Protein AF-A0A538FXW4-F1 (afdb_monomer)

Mean predicted aligned error: 10.6 Å

Foldseek 3Di:
DDDDDDDPPDDDPPPLDQFDDVVLLVVVVPAPALAEEEAAFPQLCLVVSVCVSCVPFAEFEAEDDLVCLDVLNVLLRQVVSLDPCVDPLSVVSNVVSVVDPRCLVCLVVSLVSSCVSRVVSQPRGEYEYEACQSNQVHPSNLSNVLSSLVPHSGRYYYYYNHDRPSDDPVCCVVRNYPYDYPLNSAADLVSLQVLLVVLVHDNDRCVSVVVVSRNNSSSVCSVPNDPPPPPPPPDVVSVVSCVVRCLVPDDPVVVVVVVVVVPPD

pLDDT: mean 82.25, std 19.1, range [28.02, 98.5]

Radius of gyration: 21.99 Å; Cα contacts (8 Å, |Δi|>4): 327; chains: 1; bounding box: 57×57×58 Å

Secondary structure (DSSP, 8-state):
------PPPP-------PPP-HHHHHHHHH---SEEEEE--TTS-HHHHHHHHHTTS-EEEEE--GGGGSHHHHHHHHHHHHS-TTSHHHHHHHHHHHH-S-GGG-HHHHHHHHHHHTHHHHHHSEEEEETGGGGTT-HHHHHHHHHHHHHS--EEEEEESS--TT--HHHHHTTSEEEE-HHHHSPPHHHHHHHHHHTT----TTHHHHTTT-HHHHHHHHH-SSSS--TTTS-HHHHHHHHHHHHHHS-HHHHHHHHHHHT--

Nearest PDB structures (foldseek):
  8bob-assembly1_D  TM=7.222E-01  e=3.579E-09  Escherichia coli
  6nyw-assembly1_B  TM=4.485E-01  e=7.339E-05  Drosophila melanogaster
  4lgm-assembly1_A  TM=4.781E-01  e=1.601E-04  Saccharolobus solfataricus P2
  7zbh-assembly1_K  TM=4.766E-01  e=1.686E-04  Borreliella burgdorferi B31
  6pxl-assembly2_J  TM=4.226E-01  e=3.873E-04  Escherichia coli

Structure (mmCIF, N/CA/C/O backbone):
data_AF-A0A538FXW4-F1
#
_entry.id   AF-A0A538FXW4-F1
#
loop_
_atom_site.group_PDB
_atom_site.id
_atom_site.type_symbol
_atom_site.label_atom_id
_atom_site.label_alt_id
_atom_site.label_comp_id
_atom_site.label_asym_id
_atom_site.label_entity_id
_atom_site.label_seq_id
_atom_site.pdbx_PDB_ins_code
_atom_site.Cartn_x
_atom_site.Cartn_y
_atom_site.Cartn_z
_atom_site.occupancy
_atom_site.B_iso_or_equiv
_atom_site.auth_seq_id
_atom_site.auth_comp_id
_atom_site.auth_asym_id
_atom_site.auth_atom_id
_atom_site.pdbx_PDB_model_num
ATOM 1 N N . MET A 1 1 ? -26.243 38.996 -33.088 1.00 37.88 1 MET A N 1
ATOM 2 C CA . MET A 1 1 ? -25.088 38.694 -33.957 1.00 37.88 1 MET A CA 1
ATOM 3 C C . MET A 1 1 ? -23.848 38.781 -33.078 1.00 37.88 1 MET A C 1
ATOM 5 O O . MET A 1 1 ? -23.258 39.842 -32.971 1.00 37.88 1 MET A O 1
ATOM 9 N N . GLU A 1 2 ? -23.644 37.856 -32.142 1.00 35.38 2 GLU A N 1
ATOM 10 C CA . GLU A 1 2 ? -23.065 36.516 -32.362 1.00 35.38 2 GLU A CA 1
ATOM 11 C C . GLU A 1 2 ? -21.763 36.560 -33.171 1.00 35.38 2 GLU A C 1
ATOM 13 O O . GLU A 1 2 ? -21.780 36.565 -34.396 1.00 35.38 2 GLU A O 1
ATOM 18 N N . ALA A 1 3 ? -20.640 36.559 -32.453 1.00 30.73 3 ALA A N 1
ATOM 19 C CA . ALA A 1 3 ? -19.402 35.928 -32.887 1.00 30.73 3 ALA A CA 1
ATOM 20 C C . ALA A 1 3 ? -18.830 35.201 -31.662 1.00 30.73 3 ALA A C 1
ATOM 22 O O . ALA A 1 3 ? -18.583 35.809 -30.619 1.00 30.73 3 ALA A O 1
ATOM 23 N N . GLY A 1 4 ? -18.789 33.876 -31.777 1.00 29.17 4 GLY A N 1
ATOM 24 C CA . GLY A 1 4 ? -18.614 32.926 -30.691 1.00 29.17 4 GLY A CA 1
ATOM 25 C C . GLY A 1 4 ? -17.212 32.864 -30.098 1.00 29.17 4 GLY A C 1
ATOM 26 O O . GLY A 1 4 ? -16.204 33.180 -30.726 1.00 29.17 4 GLY A O 1
ATOM 27 N N . GLN A 1 5 ? -17.212 32.393 -28.856 1.00 35.34 5 GLN A N 1
ATOM 28 C CA . GLN A 1 5 ? -16.076 31.916 -28.085 1.00 35.34 5 GLN A CA 1
ATOM 29 C C . GLN A 1 5 ? -15.313 30.826 -28.849 1.00 35.34 5 GLN A C 1
ATOM 31 O O . GLN A 1 5 ? -15.900 29.823 -29.245 1.00 35.34 5 GLN A O 1
ATOM 36 N N . ALA A 1 6 ? -13.994 30.973 -28.955 1.00 29.94 6 ALA A N 1
ATOM 37 C CA . ALA A 1 6 ? -13.088 29.837 -29.064 1.00 29.94 6 ALA A CA 1
ATOM 38 C C . ALA A 1 6 ? -12.320 29.760 -27.741 1.00 29.94 6 ALA A C 1
ATOM 40 O O . ALA A 1 6 ? -11.371 30.503 -27.498 1.00 29.94 6 ALA A O 1
ATOM 41 N N . ASN A 1 7 ? -12.824 28.915 -26.848 1.00 31.31 7 ASN A N 1
ATOM 42 C CA . ASN A 1 7 ? -12.163 28.539 -25.607 1.00 31.31 7 ASN A CA 1
ATOM 43 C C . ASN A 1 7 ? -10.909 27.720 -25.983 1.00 31.31 7 ASN A C 1
ATOM 45 O O . ASN A 1 7 ? -11.057 26.776 -26.762 1.00 31.31 7 ASN A O 1
ATOM 49 N N . PRO A 1 8 ? -9.692 28.037 -25.505 1.00 30.19 8 PRO A N 1
ATOM 50 C CA . PRO A 1 8 ? -8.554 27.152 -25.719 1.00 30.19 8 PRO A CA 1
ATOM 51 C C . PRO A 1 8 ? -8.818 25.838 -24.977 1.00 30.19 8 PRO A C 1
ATOM 53 O O . PRO 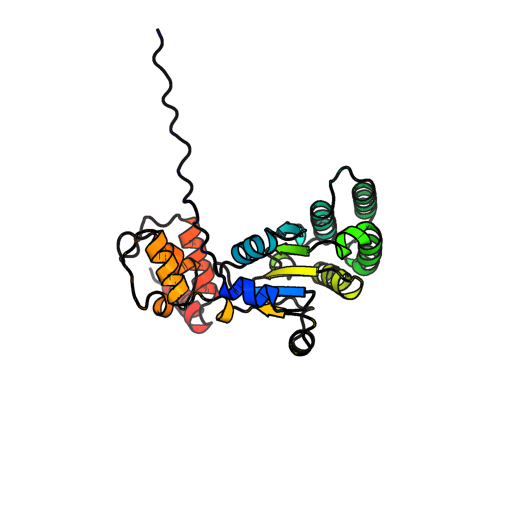A 1 8 ? -9.112 25.841 -23.780 1.00 30.19 8 PRO A O 1
ATOM 56 N N . GLU A 1 9 ? -8.773 24.720 -25.703 1.00 28.02 9 GLU A N 1
ATOM 57 C CA . GLU A 1 9 ? -8.976 23.397 -25.120 1.00 28.02 9 GLU A CA 1
ATOM 58 C C . GLU A 1 9 ? -7.976 23.146 -23.977 1.00 28.02 9 GLU A C 1
ATOM 60 O O . GLU A 1 9 ? -6.788 23.461 -24.112 1.00 28.02 9 GLU A O 1
ATOM 65 N N . PRO A 1 10 ? -8.426 22.585 -22.839 1.00 32.31 10 PRO A N 1
ATOM 66 C CA . PRO A 1 10 ? -7.531 22.219 -21.756 1.00 32.31 10 PRO A CA 1
ATOM 67 C C . PRO A 1 10 ? -6.557 21.151 -22.255 1.00 32.31 10 PRO A C 1
ATOM 69 O O . PRO A 1 10 ? -6.957 20.127 -22.807 1.00 32.31 10 PRO A O 1
ATOM 72 N N . GLY A 1 11 ? -5.269 21.447 -22.073 1.00 28.53 11 GLY A N 1
ATOM 73 C CA . GLY A 1 11 ? -4.146 20.737 -22.662 1.00 28.53 11 GLY A CA 1
ATOM 74 C C . GLY A 1 11 ? -4.238 19.219 -22.573 1.00 28.53 11 GLY A C 1
ATOM 75 O O . GLY A 1 11 ? -4.646 18.646 -21.561 1.00 28.53 11 GLY A O 1
ATOM 76 N N . ALA A 1 12 ? -3.783 18.582 -23.650 1.00 30.38 12 ALA A N 1
ATOM 77 C CA . ALA A 1 12 ? -3.453 17.173 -23.703 1.00 30.38 12 ALA A CA 1
ATOM 78 C C . ALA A 1 12 ? -2.445 16.845 -22.592 1.00 30.38 12 ALA A C 1
ATOM 80 O O . ALA A 1 12 ? -1.230 16.896 -22.778 1.00 30.38 12 ALA A O 1
ATOM 81 N N . ALA A 1 13 ? -2.956 16.519 -21.406 1.00 33.47 13 ALA A N 1
ATOM 82 C CA . ALA A 1 13 ? -2.208 15.803 -20.400 1.00 33.47 13 ALA A CA 1
ATOM 83 C C . ALA A 1 13 ? -1.732 14.521 -21.081 1.00 33.47 13 ALA A C 1
ATOM 85 O O . ALA A 1 13 ? -2.545 13.675 -21.458 1.00 33.47 13 ALA A O 1
ATOM 86 N N . THR A 1 14 ? -0.422 14.443 -21.312 1.00 33.75 14 THR A N 1
ATOM 87 C CA . THR A 1 14 ? 0.307 13.270 -21.788 1.00 33.75 14 THR A CA 1
ATOM 88 C C . THR A 1 14 ? -0.340 12.023 -21.204 1.00 33.75 14 THR A C 1
ATOM 90 O O . THR A 1 14 ? -0.234 11.768 -20.002 1.00 33.75 14 THR A O 1
ATOM 93 N N . ARG A 1 15 ? -1.080 11.272 -22.033 1.00 38.75 15 ARG A N 1
ATOM 94 C CA . ARG A 1 15 ? -1.615 9.971 -21.636 1.00 38.75 15 ARG A CA 1
ATOM 95 C C . ARG A 1 15 ? -0.396 9.146 -21.260 1.00 38.75 15 ARG A C 1
ATOM 97 O O . ARG A 1 15 ? 0.359 8.717 -22.121 1.00 38.75 15 ARG A O 1
ATOM 104 N N . ARG A 1 16 ? -0.133 9.006 -19.961 1.00 52.44 16 ARG A N 1
ATOM 105 C CA . ARG A 1 16 ? 0.919 8.130 -19.452 1.00 52.44 16 ARG A CA 1
ATOM 106 C C . ARG A 1 16 ? 0.471 6.719 -19.803 1.00 52.44 16 ARG A C 1
ATOM 108 O O . ARG A 1 16 ? -0.339 6.139 -19.087 1.00 52.44 16 ARG A O 1
ATOM 115 N N . HIS A 1 17 ? 0.907 6.233 -20.959 1.00 61.81 17 HIS A N 1
ATOM 116 C CA . HIS A 1 17 ? 0.512 4.931 -21.469 1.00 61.81 17 HIS A CA 1
ATOM 117 C C . HIS A 1 17 ? 1.045 3.856 -20.519 1.00 61.81 17 HIS A C 1
ATOM 119 O O . HIS A 1 17 ? 2.254 3.713 -20.327 1.00 61.81 17 HIS A O 1
ATOM 125 N N . ILE A 1 18 ? 0.120 3.156 -19.860 1.00 69.50 18 ILE A N 1
ATOM 126 C CA . ILE A 1 18 ? 0.427 2.059 -18.947 1.00 69.50 18 ILE A CA 1
ATOM 127 C C . ILE A 1 18 ? 0.770 0.847 -19.804 1.00 69.50 18 ILE A C 1
ATOM 129 O O . ILE A 1 18 ? -0.055 0.379 -20.583 1.00 69.50 18 ILE A O 1
ATOM 133 N N . ILE A 1 19 ? 1.994 0.349 -19.666 1.00 77.06 19 ILE A N 1
ATOM 134 C CA . ILE A 1 19 ? 2.398 -0.907 -20.290 1.00 77.06 19 ILE A CA 1
ATOM 135 C C . ILE A 1 19 ? 2.076 -2.022 -19.333 1.00 77.06 19 ILE A C 1
ATOM 137 O O . ILE A 1 19 ? 2.542 -2.020 -18.191 1.00 77.06 19 ILE A O 1
ATOM 141 N N . GLU A 1 20 ? 1.317 -2.986 -19.824 1.00 81.12 20 GLU A N 1
ATOM 142 C CA . GLU A 1 20 ? 1.072 -4.199 -19.078 1.00 81.12 20 GLU A CA 1
ATOM 143 C C . GLU A 1 20 ? 2.366 -4.985 -18.904 1.00 81.12 20 GLU A C 1
ATOM 145 O O . GLU A 1 20 ? 3.146 -5.171 -19.842 1.00 81.12 20 GLU A O 1
ATOM 150 N N . ARG A 1 21 ? 2.574 -5.497 -17.691 1.00 87.81 21 ARG A N 1
ATOM 151 C CA . ARG A 1 21 ? 3.751 -6.303 -17.353 1.00 87.81 21 ARG A CA 1
ATOM 152 C C . ARG A 1 21 ? 3.321 -7.678 -16.848 1.00 87.81 21 ARG A C 1
ATOM 154 O O . ARG A 1 21 ? 3.432 -7.939 -15.647 1.00 87.81 21 ARG A O 1
ATOM 161 N N . PRO A 1 22 ? 2.851 -8.585 -17.736 1.00 87.75 22 PRO A N 1
ATOM 162 C CA . PRO A 1 22 ? 2.289 -9.878 -17.338 1.00 87.75 22 PRO A CA 1
ATOM 163 C C . PRO A 1 22 ? 3.238 -10.737 -16.501 1.00 87.75 22 PRO A C 1
ATOM 165 O O . PRO A 1 22 ? 2.804 -11.538 -15.683 1.00 87.75 22 PRO A O 1
ATOM 168 N N . ARG A 1 23 ? 4.556 -10.581 -16.682 1.00 93.12 23 ARG A N 1
ATOM 169 C CA . ARG A 1 23 ? 5.558 -11.261 -15.853 1.00 93.12 23 ARG A CA 1
ATOM 170 C C . ARG A 1 23 ? 5.412 -10.888 -14.377 1.00 93.12 23 ARG A C 1
ATOM 172 O O . ARG A 1 23 ? 5.512 -11.762 -13.525 1.00 93.12 23 ARG A O 1
ATOM 179 N N . LEU A 1 24 ? 5.192 -9.610 -14.077 1.00 93.19 24 LEU A N 1
ATOM 180 C CA . LEU A 1 24 ? 5.091 -9.116 -12.708 1.00 93.19 24 LEU A CA 1
ATOM 181 C C . LEU A 1 24 ? 3.754 -9.466 -12.069 1.00 93.19 24 LEU A C 1
ATOM 183 O O . LEU A 1 24 ? 3.743 -9.909 -10.927 1.00 93.19 24 LEU A O 1
ATOM 187 N N . THR A 1 25 ? 2.648 -9.333 -12.802 1.00 92.50 25 THR A N 1
ATOM 188 C CA . THR A 1 25 ? 1.336 -9.753 -12.290 1.00 92.50 25 THR A CA 1
ATOM 189 C C . THR A 1 25 ? 1.307 -11.255 -12.011 1.00 92.50 25 THR A C 1
ATOM 191 O O . THR A 1 25 ? 0.854 -11.653 -10.946 1.00 92.50 25 THR A O 1
ATOM 194 N N . ARG A 1 26 ? 1.932 -12.086 -12.860 1.00 92.88 26 ARG A N 1
ATOM 195 C CA . ARG A 1 26 ? 2.105 -13.525 -12.581 1.00 92.88 26 ARG A CA 1
ATOM 196 C C . ARG A 1 26 ? 2.898 -13.807 -11.305 1.00 92.88 26 ARG A C 1
ATOM 198 O O . ARG A 1 26 ? 2.516 -14.708 -10.570 1.00 92.88 26 ARG A O 1
ATOM 205 N N . LEU A 1 27 ? 3.977 -13.068 -11.024 1.00 93.00 27 LEU A N 1
ATOM 206 C CA . LEU A 1 27 ? 4.721 -13.227 -9.760 1.00 93.00 27 LEU A CA 1
ATOM 207 C C . LEU A 1 27 ? 3.831 -12.917 -8.548 1.00 93.00 27 LEU A C 1
ATOM 209 O O . LEU A 1 27 ? 3.894 -13.616 -7.539 1.00 93.00 27 LEU A O 1
ATOM 213 N N . LEU A 1 28 ? 2.988 -11.890 -8.668 1.00 94.62 28 LEU A N 1
ATOM 214 C CA . LEU A 1 28 ? 2.032 -11.502 -7.634 1.00 94.62 28 LEU A CA 1
ATOM 215 C C . LEU A 1 28 ? 0.888 -12.516 -7.470 1.00 94.62 28 LEU A C 1
ATOM 217 O O . LEU A 1 28 ? 0.424 -12.716 -6.356 1.00 94.62 28 LEU A O 1
ATOM 221 N N . ASP A 1 29 ? 0.446 -13.177 -8.539 1.00 93.38 29 ASP A N 1
ATOM 222 C CA . ASP A 1 29 ? -0.599 -14.209 -8.461 1.00 93.38 29 ASP A CA 1
ATOM 223 C C . ASP A 1 29 ? -0.071 -15.560 -7.942 1.00 93.38 29 ASP A C 1
ATOM 225 O O . ASP A 1 29 ? -0.833 -16.370 -7.419 1.00 93.38 29 ASP A O 1
ATOM 229 N N . GLN A 1 30 ? 1.232 -15.826 -8.085 1.00 92.75 30 GLN A N 1
ATOM 230 C CA . GLN A 1 30 ? 1.858 -17.082 -7.652 1.00 92.75 30 GLN A CA 1
ATOM 231 C C . GLN A 1 30 ? 2.186 -17.120 -6.155 1.00 92.75 30 GLN A C 1
ATOM 233 O O . GLN A 1 30 ? 2.329 -18.206 -5.589 1.00 92.75 30 GLN A O 1
ATOM 238 N N . THR A 1 31 ? 2.331 -15.963 -5.508 1.00 91.75 31 THR A N 1
ATOM 239 C CA . THR A 1 31 ? 2.648 -15.909 -4.078 1.00 91.75 31 THR A CA 1
ATOM 240 C C . THR A 1 31 ? 1.421 -16.195 -3.214 1.00 91.75 31 THR A C 1
ATOM 242 O O . THR A 1 31 ? 0.309 -15.777 -3.520 1.00 91.75 31 THR A O 1
ATOM 245 N N . GLN A 1 32 ? 1.636 -16.895 -2.101 1.00 90.94 32 GLN A N 1
ATOM 246 C CA . GLN A 1 32 ? 0.627 -17.102 -1.054 1.00 90.94 32 GLN A CA 1
ATOM 247 C C . GLN A 1 32 ? 0.808 -16.123 0.117 1.00 90.94 32 GLN A C 1
ATOM 249 O O . GLN A 1 32 ? 0.054 -16.167 1.090 1.00 90.94 32 GLN A O 1
ATOM 254 N N . ALA A 1 33 ? 1.815 -15.245 0.049 1.00 94.25 33 ALA A N 1
ATOM 255 C CA . ALA A 1 33 ? 2.065 -14.265 1.093 1.00 94.25 33 ALA A CA 1
ATOM 256 C C . ALA A 1 33 ? 0.896 -13.280 1.192 1.00 94.25 33 ALA A C 1
ATOM 258 O O . ALA A 1 33 ? 0.470 -12.676 0.206 1.00 94.25 33 ALA A O 1
ATOM 259 N N . ARG A 1 34 ? 0.409 -13.072 2.415 1.00 94.25 34 ARG A N 1
ATOM 260 C CA . ARG A 1 34 ? -0.656 -12.099 2.696 1.00 94.25 34 ARG A CA 1
ATOM 261 C C . ARG A 1 34 ? -0.163 -10.657 2.637 1.00 94.25 34 ARG A C 1
ATOM 263 O O . ARG A 1 34 ? -0.962 -9.754 2.432 1.00 94.25 34 ARG A O 1
ATOM 270 N N . VAL A 1 35 ? 1.138 -10.430 2.802 1.00 97.56 35 VAL A N 1
ATOM 271 C CA . VAL A 1 35 ? 1.742 -9.106 2.651 1.00 97.56 35 VAL A CA 1
ATOM 272 C C . VAL A 1 35 ? 2.710 -9.135 1.484 1.00 97.56 35 VAL A C 1
ATOM 274 O O . VAL A 1 35 ? 3.685 -9.889 1.482 1.00 97.56 35 VAL A O 1
ATOM 277 N N . ILE A 1 36 ? 2.449 -8.282 0.505 1.00 98.12 36 ILE A N 1
ATOM 278 C CA . ILE A 1 36 ? 3.284 -8.104 -0.670 1.00 98.12 36 ILE A CA 1
ATOM 279 C C . ILE A 1 36 ? 3.843 -6.686 -0.664 1.00 98.12 36 ILE A C 1
ATOM 281 O O . ILE A 1 36 ? 3.118 -5.711 -0.472 1.00 98.12 36 ILE A O 1
ATOM 285 N N . MET A 1 37 ? 5.143 -6.567 -0.899 1.00 97.94 37 MET A N 1
ATOM 286 C CA . MET A 1 37 ? 5.863 -5.304 -0.884 1.00 97.94 37 MET A CA 1
ATOM 287 C C . MET A 1 37 ? 6.530 -5.066 -2.231 1.00 97.94 37 MET A C 1
ATOM 289 O O . MET A 1 37 ? 7.385 -5.837 -2.662 1.00 97.94 37 MET A O 1
ATOM 293 N N . LEU A 1 38 ? 6.175 -3.964 -2.881 1.00 97.69 38 LEU A N 1
ATOM 294 C CA . LEU A 1 38 ? 6.878 -3.450 -4.050 1.00 97.69 38 LEU A CA 1
ATOM 295 C C . LEU A 1 38 ? 7.894 -2.418 -3.560 1.00 97.69 38 LEU A C 1
ATOM 297 O O . LEU A 1 38 ? 7.509 -1.315 -3.167 1.00 97.69 38 LEU A O 1
ATOM 301 N N . VAL A 1 39 ? 9.183 -2.766 -3.561 1.00 95.81 39 VAL A N 1
ATOM 302 C CA . VAL A 1 39 ? 10.245 -1.935 -2.971 1.00 95.81 39 VAL A CA 1
ATOM 303 C C . VAL A 1 39 ? 11.273 -1.552 -4.029 1.00 95.81 39 VAL A C 1
ATOM 305 O O . VAL A 1 39 ? 12.098 -2.356 -4.456 1.00 95.81 39 VAL A O 1
ATOM 308 N N . ALA A 1 40 ? 11.229 -0.297 -4.467 1.00 91.56 40 ALA A N 1
ATOM 309 C CA . ALA A 1 40 ? 12.168 0.257 -5.443 1.00 91.56 40 ALA A CA 1
ATOM 310 C C . ALA A 1 40 ? 12.136 1.785 -5.426 1.00 91.56 40 ALA A C 1
ATOM 312 O O . ALA A 1 40 ? 11.145 2.385 -5.002 1.00 91.56 40 ALA A O 1
ATOM 313 N N . ALA A 1 41 ? 13.169 2.422 -5.980 1.00 87.12 41 ALA A N 1
ATOM 314 C CA . ALA A 1 41 ? 13.204 3.866 -6.209 1.00 87.12 41 ALA A CA 1
ATOM 315 C C . ALA A 1 41 ? 11.987 4.370 -7.015 1.00 87.12 41 ALA A C 1
ATOM 317 O O . ALA A 1 41 ? 11.162 3.594 -7.530 1.00 87.12 41 ALA A O 1
ATOM 318 N N . ALA A 1 42 ? 11.808 5.687 -7.096 1.00 84.12 42 ALA A N 1
ATOM 319 C CA . ALA A 1 42 ? 10.687 6.225 -7.852 1.00 84.12 42 ALA A CA 1
ATOM 320 C C . ALA A 1 42 ? 10.827 5.905 -9.357 1.00 84.12 42 ALA A C 1
ATOM 322 O O . ALA A 1 42 ? 11.893 5.552 -9.856 1.00 84.12 42 ALA A O 1
ATOM 323 N N . GLY A 1 43 ? 9.714 5.924 -10.094 1.00 81.69 43 GLY A N 1
ATOM 324 C CA . GLY A 1 43 ? 9.738 5.648 -11.538 1.00 81.69 43 GLY A CA 1
ATOM 325 C C . GLY A 1 43 ? 9.856 4.169 -11.944 1.00 81.69 43 GLY A C 1
ATOM 326 O O . GLY A 1 43 ? 9.803 3.868 -13.129 1.00 81.69 43 GLY A O 1
ATOM 327 N N . TYR A 1 44 ? 9.936 3.227 -10.995 1.00 87.94 44 TYR A N 1
ATOM 328 C CA . TYR A 1 44 ? 9.871 1.777 -11.271 1.00 87.94 44 TYR A CA 1
ATOM 329 C C . TYR A 1 44 ? 8.454 1.235 -11.541 1.00 87.94 44 TYR A C 1
ATOM 331 O O . TYR A 1 44 ? 8.258 0.030 -11.665 1.00 87.94 44 TYR A O 1
ATOM 339 N N . GLY A 1 45 ? 7.448 2.112 -11.612 1.00 89.31 45 GLY A N 1
ATOM 340 C CA . GLY A 1 45 ? 6.070 1.718 -11.914 1.00 89.31 45 GLY A CA 1
ATOM 341 C C . GLY A 1 45 ? 5.364 0.944 -10.795 1.00 89.31 45 GLY A C 1
ATOM 342 O O . GLY A 1 45 ? 4.388 0.263 -11.075 1.00 89.31 45 GLY A O 1
ATOM 343 N N . LYS A 1 46 ? 5.822 1.043 -9.536 1.00 94.69 46 LYS A N 1
ATOM 344 C CA . LYS A 1 46 ? 5.236 0.329 -8.381 1.00 94.69 46 LYS A CA 1
ATOM 345 C C . LYS A 1 46 ? 3.731 0.572 -8.235 1.00 94.69 46 LYS A C 1
ATOM 347 O O . LYS A 1 46 ? 2.957 -0.373 -8.219 1.00 94.69 46 LYS A O 1
ATOM 352 N N . THR A 1 47 ? 3.325 1.840 -8.184 1.00 93.56 47 THR A N 1
ATOM 353 C CA . THR A 1 47 ? 1.919 2.257 -8.091 1.00 93.56 47 THR A CA 1
ATOM 354 C C . THR A 1 47 ? 1.105 1.770 -9.288 1.00 93.56 47 THR A C 1
ATOM 356 O O . THR A 1 47 ? -0.029 1.330 -9.135 1.00 93.56 47 THR A O 1
ATOM 359 N N . THR A 1 48 ? 1.693 1.810 -10.485 1.00 92.19 48 THR A N 1
ATOM 360 C CA . THR A 1 48 ? 1.052 1.347 -11.721 1.00 92.19 48 THR A CA 1
ATOM 361 C C . THR A 1 48 ? 0.827 -0.163 -11.699 1.00 92.19 48 THR A C 1
ATOM 363 O O . THR A 1 48 ? -0.289 -0.603 -11.948 1.00 92.19 48 THR A O 1
ATOM 366 N N . LEU A 1 49 ? 1.843 -0.943 -11.317 1.00 94.75 49 LEU A N 1
ATOM 367 C CA . LEU A 1 49 ? 1.738 -2.389 -11.135 1.00 94.75 49 LEU A CA 1
ATOM 368 C C . LEU A 1 49 ? 0.707 -2.749 -10.062 1.00 94.75 49 LEU A C 1
ATOM 370 O O . LEU A 1 49 ? -0.096 -3.651 -10.269 1.00 94.75 49 LEU A O 1
ATOM 374 N N . ALA A 1 50 ? 0.718 -2.042 -8.930 1.00 96.69 50 ALA A N 1
ATOM 375 C CA . ALA A 1 50 ? -0.226 -2.272 -7.844 1.00 96.69 50 ALA A CA 1
ATOM 376 C C . ALA A 1 50 ? -1.676 -2.036 -8.284 1.00 96.69 50 ALA A C 1
ATOM 378 O O . ALA A 1 50 ? -2.532 -2.870 -8.004 1.00 96.69 50 ALA A O 1
ATOM 379 N N . ARG A 1 51 ? -1.950 -0.945 -9.014 1.00 95.25 51 ARG A N 1
ATOM 380 C CA . ARG A 1 51 ? -3.286 -0.679 -9.573 1.00 95.25 51 ARG A CA 1
ATOM 381 C C . ARG A 1 51 ? -3.706 -1.743 -10.574 1.00 95.25 51 ARG A C 1
ATOM 383 O O . ARG A 1 51 ? -4.793 -2.281 -10.435 1.00 95.25 51 ARG A O 1
ATOM 390 N N . GLN A 1 52 ? -2.827 -2.073 -11.519 1.00 93.06 52 GLN A N 1
ATOM 391 C CA . GLN A 1 52 ? -3.107 -3.089 -12.531 1.00 93.06 52 GLN A CA 1
ATOM 392 C C . GLN A 1 52 ? -3.424 -4.444 -11.886 1.00 93.06 52 GLN A C 1
ATOM 394 O O . GLN A 1 52 ? -4.370 -5.120 -12.264 1.00 93.06 52 GLN A O 1
ATOM 399 N N . TRP A 1 53 ? -2.645 -4.856 -10.887 1.00 95.69 53 TRP A N 1
ATOM 400 C CA . TRP A 1 53 ? -2.846 -6.155 -10.255 1.00 95.69 53 TRP A CA 1
ATOM 401 C C . TRP A 1 53 ? -4.094 -6.215 -9.362 1.00 95.69 53 TRP A C 1
ATOM 403 O O . TRP A 1 53 ? -4.667 -7.294 -9.189 1.00 95.69 53 TRP A O 1
ATOM 413 N N . LEU A 1 54 ? -4.511 -5.086 -8.782 1.00 96.44 54 LEU A N 1
ATOM 414 C CA . LEU A 1 54 ? -5.697 -4.997 -7.929 1.00 96.44 54 LEU A CA 1
ATOM 415 C C . LEU A 1 54 ? -6.996 -4.709 -8.691 1.00 96.44 54 LEU A C 1
ATOM 417 O O . LEU A 1 54 ? -8.054 -4.806 -8.078 1.00 96.44 54 LEU A O 1
ATOM 421 N N . GLU A 1 55 ? -6.937 -4.382 -9.984 1.00 93.88 55 GLU A N 1
ATOM 422 C CA . GLU A 1 55 ? -8.094 -3.989 -10.803 1.00 93.88 55 GLU A CA 1
ATOM 423 C C . GLU A 1 55 ? -9.259 -4.988 -10.704 1.00 93.88 55 GLU A C 1
ATOM 425 O O . GLU A 1 55 ? -10.383 -4.595 -10.397 1.00 93.88 55 GLU A O 1
ATOM 430 N N . ASP A 1 56 ? -8.963 -6.285 -10.815 1.00 92.56 56 ASP A N 1
ATOM 431 C CA . ASP A 1 56 ? -9.955 -7.368 -10.741 1.00 92.56 56 ASP A CA 1
ATOM 432 C C . ASP A 1 56 ? -10.157 -7.934 -9.320 1.00 92.56 56 ASP A C 1
ATOM 434 O O . ASP A 1 56 ? -10.734 -9.009 -9.132 1.00 92.56 56 ASP A O 1
ATOM 438 N N . LYS A 1 57 ? -9.641 -7.260 -8.286 1.00 95.12 57 LYS A N 1
ATOM 439 C CA . LYS A 1 57 ? -9.676 -7.724 -6.892 1.00 95.12 57 LYS A CA 1
ATOM 440 C C . LYS A 1 57 ? -10.471 -6.743 -6.036 1.00 95.12 57 LYS A C 1
ATOM 442 O O . LYS A 1 57 ? -10.338 -5.532 -6.173 1.00 95.12 57 LYS A O 1
ATOM 447 N N . SER A 1 58 ? -11.252 -7.249 -5.078 1.00 96.12 58 SER A N 1
ATOM 448 C CA . SER A 1 58 ? -11.836 -6.379 -4.047 1.00 96.12 58 SER A CA 1
ATOM 449 C C . SER A 1 58 ? -10.702 -5.752 -3.239 1.00 96.12 58 SER A C 1
ATOM 451 O O . SER A 1 58 ? -9.887 -6.476 -2.654 1.00 96.12 58 SER A O 1
ATOM 453 N N . HIS A 1 59 ? -10.620 -4.422 -3.239 1.00 97.62 59 HIS A N 1
ATOM 454 C CA . HIS A 1 59 ? -9.541 -3.702 -2.579 1.00 97.62 59 HIS A CA 1
ATOM 455 C C . HIS A 1 59 ? -9.983 -2.349 -2.016 1.00 97.62 59 HIS A C 1
ATOM 457 O O . HIS A 1 59 ? -10.926 -1.720 -2.491 1.00 97.62 59 HIS A O 1
ATOM 463 N N . ALA A 1 60 ? -9.267 -1.902 -0.990 1.00 97.38 60 ALA A N 1
ATOM 464 C CA . ALA A 1 60 ? -9.273 -0.539 -0.486 1.00 97.38 60 ALA A CA 1
ATOM 465 C C . ALA A 1 60 ? -7.920 0.102 -0.803 1.00 97.38 60 ALA A C 1
ATOM 467 O O . ALA A 1 60 ? -6.879 -0.516 -0.583 1.00 97.38 60 ALA A O 1
ATOM 468 N N . TRP A 1 61 ? -7.926 1.334 -1.310 1.00 98.06 61 TRP A N 1
ATOM 469 C CA . TRP A 1 61 ? -6.704 2.044 -1.681 1.00 98.06 61 TRP A CA 1
ATOM 470 C C . TRP A 1 61 ? -6.466 3.242 -0.772 1.00 98.06 61 TRP A C 1
ATOM 472 O O . TRP A 1 61 ? -7.294 4.151 -0.709 1.00 98.06 61 TRP A O 1
ATOM 482 N N . TYR A 1 62 ? -5.307 3.277 -0.119 1.00 98.12 62 TYR A N 1
ATOM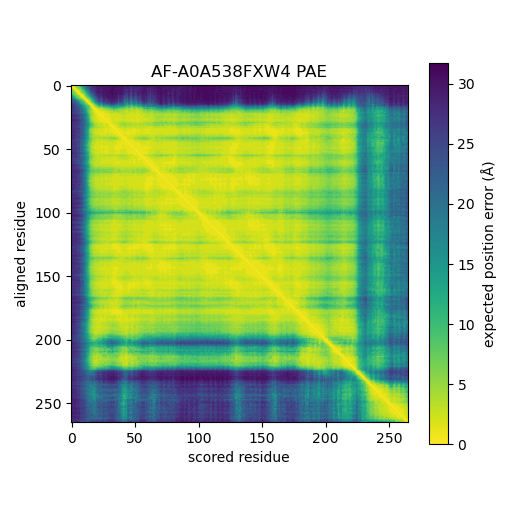 483 C CA . TYR A 1 62 ? -4.863 4.415 0.670 1.00 98.12 62 TYR A CA 1
ATOM 484 C C . TYR A 1 62 ? -3.515 4.934 0.165 1.00 98.12 62 TYR A C 1
ATOM 486 O O . TYR A 1 62 ? -2.481 4.281 0.307 1.00 98.12 62 TYR A O 1
ATOM 494 N N . SER A 1 63 ? -3.541 6.133 -0.421 1.00 97.00 63 SER A N 1
ATOM 495 C CA . SER A 1 63 ? -2.333 6.872 -0.793 1.00 97.00 63 SER A CA 1
ATOM 496 C C . SER A 1 63 ? -1.813 7.640 0.415 1.00 97.00 63 SER A C 1
ATOM 498 O O . SER A 1 63 ? -2.445 8.595 0.873 1.00 97.00 63 SER A O 1
ATOM 500 N N . ILE A 1 64 ? -0.667 7.215 0.931 1.00 96.38 64 ILE A N 1
ATOM 501 C CA . ILE A 1 64 ? -0.040 7.801 2.108 1.00 96.38 64 ILE A CA 1
ATOM 502 C C . ILE A 1 64 ? 0.641 9.109 1.702 1.00 96.38 64 ILE A C 1
ATOM 504 O O . ILE A 1 64 ? 1.296 9.209 0.666 1.00 96.38 64 ILE A O 1
ATOM 508 N N . THR A 1 65 ? 0.486 10.133 2.534 1.00 93.75 65 THR A N 1
ATOM 509 C CA . THR A 1 65 ? 1.096 11.451 2.321 1.00 93.75 65 THR A CA 1
ATOM 510 C C . THR A 1 65 ? 2.016 11.797 3.484 1.00 93.75 65 THR A C 1
ATOM 512 O O . THR A 1 65 ? 2.026 11.109 4.501 1.00 93.75 65 THR A O 1
ATOM 515 N N . SER A 1 66 ? 2.767 12.894 3.381 1.00 89.62 66 SER A N 1
ATOM 516 C CA . SER A 1 66 ? 3.554 13.401 4.512 1.00 89.62 66 SER A CA 1
ATOM 517 C C . SER A 1 66 ? 2.691 13.716 5.738 1.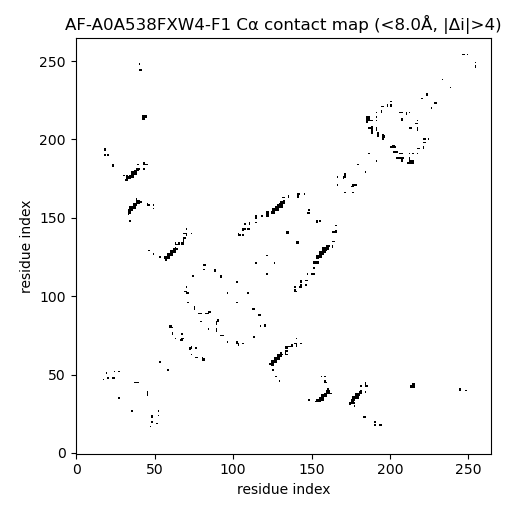00 89.62 66 SER A C 1
ATOM 519 O O . SER A 1 66 ? 3.138 13.502 6.854 1.00 89.62 66 SER A O 1
ATOM 521 N N . ALA A 1 67 ? 1.438 14.149 5.556 1.00 87.38 67 ALA A N 1
ATOM 522 C CA . ALA A 1 67 ? 0.508 14.380 6.665 1.00 87.38 67 ALA A CA 1
ATOM 523 C C . ALA A 1 67 ? 0.141 13.089 7.418 1.00 87.38 67 ALA A C 1
ATOM 525 O O . ALA A 1 67 ? -0.279 13.142 8.569 1.00 87.38 67 ALA A O 1
ATOM 526 N N . SER A 1 68 ? 0.313 11.928 6.784 1.00 93.25 68 SER A N 1
ATOM 527 C CA . SER A 1 68 ? 0.066 10.619 7.386 1.00 93.25 68 SER A CA 1
ATOM 528 C C . SER A 1 68 ? 1.173 10.187 8.357 1.00 93.25 68 SER A C 1
ATOM 530 O O . SER A 1 68 ? 1.059 9.106 8.919 1.00 93.25 68 SER A O 1
ATOM 532 N N . SER A 1 69 ? 2.236 10.980 8.557 1.00 90.38 69 SER A N 1
ATOM 533 C CA . SER A 1 69 ? 3.259 10.696 9.577 1.00 90.38 69 SER A CA 1
ATOM 534 C C . SER A 1 69 ? 2.767 10.922 11.013 1.00 90.38 69 SER A C 1
ATOM 536 O O . SER A 1 69 ? 3.462 10.544 11.953 1.00 90.38 69 SER A O 1
ATOM 538 N N . ASP A 1 70 ? 1.598 11.546 11.178 1.00 94.38 70 ASP A N 1
ATOM 539 C CA . ASP A 1 70 ? 0.831 11.578 12.423 1.00 94.38 70 ASP A CA 1
ATOM 540 C C . ASP A 1 70 ? -0.061 10.329 12.523 1.00 94.38 70 ASP A C 1
ATOM 542 O O . ASP A 1 70 ? -0.795 9.993 11.586 1.00 94.38 70 ASP A O 1
ATOM 546 N N . VAL A 1 71 ? -0.027 9.642 13.669 1.00 96.12 71 VAL A N 1
ATOM 547 C CA . VAL A 1 71 ? -0.744 8.367 13.855 1.00 96.12 71 VAL A CA 1
ATOM 548 C C . VAL A 1 71 ? -2.253 8.546 13.720 1.00 96.12 71 VAL A C 1
ATOM 550 O O . VAL A 1 71 ? -2.911 7.714 13.095 1.00 96.12 71 VAL A O 1
ATOM 553 N N . ALA A 1 72 ? -2.832 9.628 14.245 1.00 95.88 72 ALA A N 1
ATOM 554 C CA . ALA A 1 72 ? -4.272 9.849 14.126 1.00 95.88 72 ALA A CA 1
ATOM 555 C C . ALA A 1 72 ? -4.685 10.100 12.665 1.00 95.88 72 ALA A C 1
ATOM 557 O O . ALA A 1 72 ? -5.707 9.573 12.211 1.00 95.88 72 ALA A O 1
ATOM 558 N N . ALA A 1 73 ? -3.883 10.850 11.907 1.00 96.00 73 ALA A N 1
ATOM 559 C CA . ALA A 1 73 ? -4.076 11.070 10.480 1.00 96.00 73 ALA A CA 1
ATOM 560 C C . ALA A 1 73 ? -3.948 9.768 9.676 1.00 96.00 73 ALA A C 1
ATOM 562 O O . ALA A 1 73 ? -4.780 9.517 8.800 1.00 96.00 73 ALA A O 1
ATOM 563 N N . LEU A 1 74 ? -2.968 8.914 9.996 1.00 97.81 74 LEU A N 1
ATOM 564 C CA . LEU A 1 74 ? -2.820 7.579 9.410 1.00 97.81 74 LEU A CA 1
ATOM 565 C C . LEU A 1 74 ? -4.059 6.714 9.662 1.00 97.81 74 LEU A C 1
ATOM 567 O O . LEU A 1 74 ? -4.648 6.198 8.711 1.00 97.81 74 LEU A O 1
ATOM 571 N N . VAL A 1 75 ? -4.472 6.593 10.924 1.00 97.69 75 VAL A N 1
ATOM 572 C CA . VAL A 1 75 ? -5.615 5.774 11.346 1.00 97.69 75 VAL A CA 1
ATOM 573 C C . VAL A 1 75 ? -6.897 6.241 10.647 1.00 97.69 75 VAL A C 1
ATOM 575 O O . VAL A 1 75 ? -7.632 5.429 10.082 1.00 97.69 75 VAL A O 1
ATOM 578 N N . LEU A 1 76 ? -7.155 7.554 10.614 1.00 96.88 76 LEU A N 1
ATOM 579 C CA . LEU A 1 76 ? -8.313 8.118 9.915 1.00 96.88 76 LEU A CA 1
ATOM 580 C C . LEU A 1 76 ? -8.236 7.938 8.401 1.00 96.88 76 LEU A C 1
ATOM 582 O O . LEU A 1 76 ? -9.254 7.651 7.773 1.00 96.88 76 LEU A O 1
ATOM 586 N N . GLY A 1 77 ? -7.060 8.138 7.809 1.00 97.25 77 GLY A N 1
ATOM 587 C CA . GLY A 1 77 ? -6.844 7.973 6.376 1.00 97.25 77 GLY A CA 1
ATOM 588 C C . GLY A 1 77 ? -7.123 6.542 5.928 1.00 97.25 77 GLY A C 1
ATOM 589 O O . GLY A 1 77 ? -7.882 6.333 4.981 1.00 97.25 77 GLY A O 1
ATOM 590 N N . LEU A 1 78 ? -6.613 5.561 6.675 1.00 97.50 78 LEU A N 1
ATOM 591 C CA . LEU A 1 78 ? -6.872 4.151 6.409 1.00 97.50 78 LEU A CA 1
ATOM 592 C C . LEU A 1 78 ? -8.348 3.792 6.628 1.00 97.50 78 LEU A C 1
ATOM 594 O O . LEU A 1 78 ? -8.949 3.141 5.776 1.00 97.50 78 LEU A O 1
ATOM 598 N N . ALA A 1 79 ? -8.973 4.276 7.706 1.00 97.44 79 ALA A N 1
ATOM 599 C CA . ALA A 1 79 ? -10.402 4.059 7.943 1.00 97.44 79 ALA A CA 1
ATOM 600 C C . ALA A 1 79 ? -11.273 4.599 6.793 1.00 97.44 79 ALA A C 1
ATOM 602 O O . ALA A 1 79 ? -12.233 3.942 6.395 1.00 97.44 79 ALA A O 1
ATOM 603 N N . ARG A 1 80 ? -10.925 5.761 6.216 1.00 96.88 80 ARG A N 1
ATOM 604 C CA . ARG A 1 80 ? -11.620 6.322 5.038 1.00 96.88 80 ARG A CA 1
ATOM 605 C C . ARG A 1 80 ? -11.466 5.464 3.787 1.00 96.88 80 ARG A C 1
ATOM 607 O O . ARG A 1 80 ? -12.355 5.482 2.944 1.00 96.88 80 ARG A O 1
ATOM 614 N N . ALA A 1 81 ? -10.346 4.761 3.641 1.00 96.38 81 ALA A N 1
ATOM 615 C CA . ALA A 1 81 ? -10.147 3.841 2.527 1.00 96.38 81 ALA A CA 1
ATOM 616 C C . ALA A 1 81 ? -10.979 2.558 2.697 1.00 96.38 81 ALA A C 1
ATOM 618 O O . ALA A 1 81 ? -11.446 1.994 1.710 1.00 96.38 81 ALA A O 1
ATOM 619 N N . LEU A 1 82 ? -11.183 2.105 3.939 1.00 96.25 82 LEU A N 1
ATOM 620 C CA . LEU A 1 82 ? -11.948 0.891 4.238 1.00 96.25 82 LEU A CA 1
ATOM 621 C C . LEU A 1 82 ? -13.466 1.113 4.211 1.00 96.25 82 LEU A C 1
ATOM 623 O O . LEU A 1 82 ? -14.204 0.229 3.769 1.00 96.25 82 LEU A O 1
ATOM 627 N N . THR A 1 83 ? -13.942 2.278 4.664 1.00 95.75 83 THR A N 1
ATOM 628 C CA . THR A 1 83 ? -15.377 2.565 4.784 1.00 95.75 83 THR A CA 1
ATOM 629 C C . THR A 1 83 ? -15.736 4.017 4.473 1.00 95.75 83 THR A C 1
ATOM 631 O O . THR A 1 83 ? -14.918 4.932 4.570 1.00 95.75 83 THR A O 1
ATOM 634 N N . HIS A 1 84 ? -17.011 4.251 4.152 1.00 94.69 84 HIS A N 1
ATOM 635 C CA . HIS A 1 84 ? -17.517 5.591 3.878 1.00 94.69 84 HIS A CA 1
ATOM 636 C C . HIS A 1 84 ? -17.544 6.455 5.159 1.00 94.69 84 HIS A C 1
ATOM 638 O O . HIS A 1 84 ? -17.975 5.970 6.207 1.00 94.69 84 HIS A O 1
ATOM 644 N N . PRO A 1 85 ? -17.201 7.760 5.105 1.00 93.06 85 PRO A N 1
ATOM 645 C CA . PRO A 1 85 ? -17.168 8.630 6.288 1.00 93.06 85 PRO A CA 1
ATOM 646 C C . PRO A 1 85 ? -18.494 8.797 7.050 1.00 93.06 85 PRO A C 1
ATOM 648 O O . PRO A 1 85 ? -18.501 9.304 8.171 1.00 93.06 85 PRO A O 1
ATOM 651 N N . SER A 1 86 ? -19.625 8.423 6.444 1.00 93.56 86 SER A N 1
ATOM 652 C CA . SER A 1 86 ? -20.940 8.437 7.099 1.00 93.56 86 SER A CA 1
ATOM 653 C C . SER A 1 86 ? -21.218 7.195 7.951 1.00 93.56 86 SER A C 1
ATOM 655 O O . SER A 1 86 ? -22.176 7.225 8.724 1.00 93.56 86 SER A O 1
ATOM 657 N N . ASN A 1 87 ? -20.413 6.134 7.820 1.00 96.31 87 ASN A N 1
ATOM 658 C CA . ASN A 1 87 ? -20.556 4.898 8.582 1.00 96.31 87 ASN A CA 1
ATOM 659 C C . ASN A 1 87 ? -20.332 5.154 10.084 1.00 96.31 87 ASN A C 1
ATOM 661 O O . ASN A 1 87 ? -19.431 5.903 10.467 1.00 96.31 87 ASN A O 1
ATOM 665 N N . GLU A 1 88 ? -21.141 4.516 10.929 1.00 95.50 88 GLU A N 1
ATOM 666 C CA . GLU A 1 88 ? -21.086 4.646 12.389 1.00 95.50 88 GLU A CA 1
ATOM 667 C C . GLU A 1 88 ? -19.695 4.298 12.950 1.00 95.50 88 GLU A C 1
ATOM 669 O O . GLU A 1 88 ? -19.144 5.057 13.748 1.00 95.50 88 GLU A O 1
ATOM 674 N N . LYS A 1 89 ? -19.073 3.217 12.448 1.00 94.44 89 LYS A N 1
ATOM 675 C CA . LYS A 1 89 ? -17.722 2.773 12.838 1.00 94.44 89 LYS A CA 1
ATOM 676 C C . LYS A 1 89 ? -16.685 3.880 12.620 1.00 94.44 89 LYS A C 1
ATOM 678 O O . LYS A 1 89 ? -15.845 4.144 13.479 1.00 94.44 89 LYS A O 1
ATOM 683 N N . PHE A 1 90 ? -16.770 4.570 11.478 1.00 96.31 90 PHE A N 1
ATOM 684 C CA . PHE A 1 90 ? -15.868 5.670 11.140 1.00 96.31 90 PHE A CA 1
ATOM 685 C C . PHE A 1 90 ? -16.058 6.875 12.067 1.00 96.31 90 PHE A C 1
ATOM 687 O O . PHE A 1 90 ? -15.079 7.464 12.531 1.00 96.31 90 PHE A O 1
ATOM 694 N N . LYS A 1 91 ? -17.313 7.254 12.338 1.00 96.00 91 LYS A N 1
ATOM 695 C CA . LYS A 1 91 ? -17.634 8.379 13.229 1.00 96.00 91 LYS A CA 1
ATOM 696 C C . LYS A 1 91 ? -17.120 8.126 14.644 1.00 96.00 91 LYS A C 1
ATOM 698 O O . LYS A 1 91 ? -16.425 8.987 15.178 1.00 96.00 91 LYS A O 1
ATOM 703 N N . LEU A 1 92 ? -17.371 6.933 15.188 1.00 94.75 92 LEU A N 1
ATOM 704 C CA . LEU A 1 92 ? -16.923 6.542 16.525 1.00 94.75 92 LEU A CA 1
ATOM 705 C C . LEU A 1 92 ? -15.393 6.576 16.644 1.00 94.75 92 LEU A C 1
ATOM 707 O O . LEU A 1 92 ? -14.855 7.166 17.582 1.00 94.75 92 LEU A O 1
ATOM 711 N N . LEU A 1 93 ? -14.680 6.010 15.664 1.00 95.81 93 LEU A N 1
ATOM 712 C CA . LEU A 1 93 ? -13.218 6.073 15.623 1.00 95.81 93 LEU A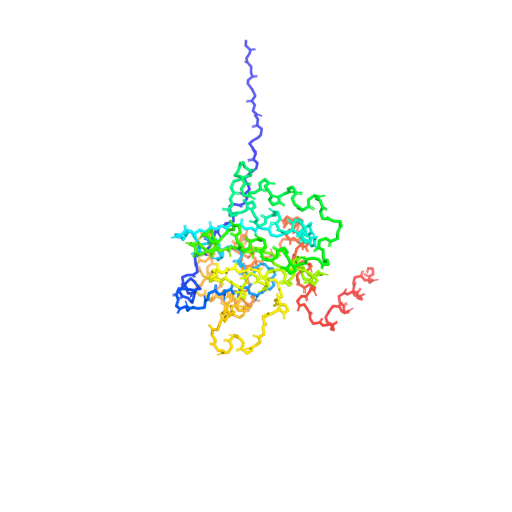 CA 1
ATOM 713 C C . LEU A 1 93 ? -12.719 7.527 15.589 1.00 95.81 93 LEU A C 1
ATOM 715 O O . LEU A 1 93 ? -11.791 7.889 16.312 1.00 95.81 93 LEU A O 1
ATOM 719 N N . ARG A 1 94 ? -13.349 8.383 14.776 1.00 95.69 94 ARG A N 1
ATOM 720 C CA . ARG A 1 94 ? -12.986 9.802 14.673 1.00 95.69 94 ARG A CA 1
ATOM 721 C C . ARG A 1 94 ? -13.207 10.560 15.978 1.00 95.69 94 ARG A C 1
ATOM 723 O O . ARG A 1 94 ? -12.382 11.401 16.328 1.00 95.69 94 ARG A O 1
ATOM 730 N N . GLU A 1 95 ? -14.303 10.301 16.677 1.00 94.75 95 GLU A N 1
ATOM 731 C CA . GLU A 1 95 ? -14.578 10.894 17.989 1.00 94.75 95 GLU A CA 1
ATOM 732 C C . GLU A 1 95 ? -13.564 10.430 19.032 1.00 94.75 95 GLU A C 1
ATOM 734 O O . GLU A 1 95 ? -13.001 11.259 19.749 1.00 94.75 95 GLU A O 1
ATOM 739 N N . ARG A 1 96 ? -13.245 9.131 19.053 1.00 92.50 96 ARG A N 1
ATOM 740 C CA . ARG A 1 96 ? -12.239 8.574 19.959 1.00 92.50 96 ARG A CA 1
ATOM 741 C C . ARG A 1 96 ? -10.861 9.196 19.741 1.00 92.50 96 ARG A C 1
ATOM 743 O O . ARG A 1 96 ? -10.215 9.583 20.711 1.00 92.50 96 ARG A O 1
ATOM 750 N N . LEU A 1 97 ? -10.433 9.343 18.487 1.00 93.56 97 LEU A N 1
ATOM 751 C CA . LEU A 1 97 ? -9.158 9.983 18.154 1.00 93.56 97 LEU A CA 1
ATOM 752 C C . LEU A 1 97 ? -9.124 11.459 18.556 1.00 93.56 97 LEU A C 1
ATOM 754 O O . LEU A 1 97 ? -8.116 11.916 19.075 1.00 93.56 97 LEU A O 1
ATOM 758 N N . ARG A 1 98 ? -10.230 12.197 18.393 1.00 92.06 98 ARG A N 1
ATOM 759 C CA . ARG A 1 98 ? -10.332 13.596 18.850 1.00 92.06 98 ARG A CA 1
ATOM 760 C C . ARG A 1 98 ? -10.224 13.752 20.365 1.00 92.06 98 ARG A C 1
ATOM 762 O O . ARG A 1 98 ? -9.783 14.797 20.826 1.00 92.06 98 ARG A O 1
ATOM 769 N N . ALA A 1 99 ? -10.662 12.748 21.119 1.00 91.56 99 ALA A N 1
ATOM 770 C CA . ALA A 1 99 ? -10.554 12.722 22.574 1.00 91.56 99 ALA A CA 1
ATOM 771 C C . ALA A 1 99 ? -9.188 12.208 23.070 1.00 91.56 99 ALA A C 1
ATOM 773 O O . ALA A 1 99 ? -8.914 12.278 24.266 1.00 91.56 99 ALA A O 1
ATOM 774 N N . THR A 1 100 ? -8.346 11.677 22.179 1.00 90.00 100 THR A N 1
ATOM 775 C CA . THR A 1 100 ? -7.020 11.148 22.519 1.00 90.00 100 THR A CA 1
ATOM 776 C C . THR A 1 100 ? -5.995 12.272 22.413 1.00 90.00 100 THR A C 1
ATOM 778 O O . THR A 1 100 ? -5.805 12.831 21.337 1.00 90.00 100 THR A O 1
ATOM 781 N N . LEU A 1 101 ? -5.343 12.613 23.527 1.00 87.56 101 LEU A N 1
ATOM 782 C CA . LEU A 1 101 ? -4.370 13.712 23.572 1.00 87.56 101 LEU A CA 1
ATOM 783 C C . LEU A 1 101 ? -3.046 13.341 22.897 1.00 87.56 101 LEU A C 1
ATOM 785 O O . LEU A 1 101 ? -2.488 14.154 22.166 1.00 87.56 101 LEU A O 1
ATOM 789 N N . GLU A 1 102 ? -2.570 12.112 23.111 1.00 92.06 102 GLU A N 1
ATOM 790 C CA . GLU A 1 102 ? -1.272 11.640 22.610 1.00 92.06 102 GLU A CA 1
ATOM 791 C C . GLU A 1 102 ? -1.421 10.289 21.882 1.00 92.06 102 GLU A C 1
ATOM 793 O O . GLU A 1 102 ? -1.058 9.240 22.420 1.00 92.06 102 GLU A O 1
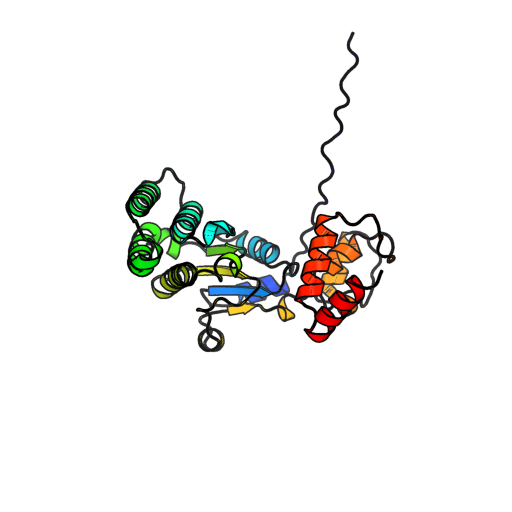ATOM 798 N N . PRO A 1 103 ? -1.961 10.277 20.644 1.00 90.25 103 PRO A N 1
ATOM 799 C CA . PRO A 1 103 ? -2.195 9.047 19.879 1.00 90.25 103 PRO A CA 1
ATOM 800 C C . PRO A 1 103 ? -0.944 8.177 19.690 1.00 90.25 103 PRO A C 1
ATOM 802 O O . PRO A 1 103 ? -1.042 6.952 19.674 1.00 90.25 103 PRO A O 1
ATOM 805 N N . GLU A 1 104 ? 0.235 8.795 19.591 1.00 92.25 104 GLU A N 1
ATOM 806 C CA . GLU A 1 104 ? 1.520 8.101 19.435 1.00 92.25 104 GLU A CA 1
ATOM 807 C C . GLU A 1 104 ? 1.922 7.267 20.662 1.00 92.25 104 GLU A C 1
ATOM 809 O O . GLU A 1 104 ? 2.689 6.318 20.527 1.00 92.25 104 GLU A O 1
ATOM 814 N N . GLN A 1 105 ? 1.390 7.578 21.849 1.00 93.25 105 GLN A N 1
ATOM 815 C CA . GLN A 1 105 ? 1.623 6.797 23.070 1.00 93.25 105 GLN A CA 1
ATOM 816 C C . GLN A 1 105 ? 0.567 5.701 23.278 1.00 93.25 105 GLN A C 1
ATOM 818 O O . GLN A 1 105 ? 0.761 4.788 24.079 1.00 93.25 105 GLN A O 1
ATOM 823 N N . GLU A 1 106 ? -0.547 5.761 22.544 1.00 94.62 106 GLU A N 1
ATOM 824 C CA . GLU A 1 106 ? -1.668 4.823 22.652 1.00 94.62 106 GLU A CA 1
ATOM 825 C C . GLU A 1 106 ? -1.793 3.885 21.439 1.00 94.62 106 GLU A C 1
ATOM 827 O O . GLU A 1 106 ? -2.846 3.278 21.238 1.00 94.62 106 GLU A O 1
ATOM 832 N N . VAL A 1 107 ? -0.727 3.723 20.645 1.00 96.25 107 VAL A N 1
ATOM 833 C CA . VAL A 1 107 ? -0.722 2.934 19.394 1.00 96.25 107 VAL A CA 1
ATOM 834 C C . VAL A 1 107 ? -1.327 1.545 19.580 1.00 96.25 107 VAL A C 1
ATOM 836 O O . VAL A 1 107 ? -2.186 1.141 18.805 1.00 96.25 107 VAL A O 1
ATOM 839 N N . GLU A 1 108 ? -0.954 0.844 20.647 1.00 96.25 108 GLU A N 1
ATOM 840 C CA . GLU A 1 108 ? -1.471 -0.487 20.984 1.00 96.25 108 GLU A CA 1
ATOM 841 C C . GLU A 1 108 ? -3.000 -0.524 21.117 1.00 96.25 108 GLU A C 1
ATOM 843 O O . GLU A 1 108 ? -3.661 -1.382 20.528 1.00 96.25 108 GLU A O 1
ATOM 848 N N . ARG A 1 109 ? -3.577 0.461 21.817 1.00 95.19 109 ARG A N 1
ATOM 849 C CA . ARG A 1 109 ? -5.034 0.592 21.968 1.00 95.19 109 ARG A CA 1
ATOM 850 C C . ARG A 1 109 ? -5.699 0.988 20.657 1.00 95.19 109 ARG A C 1
ATOM 852 O O . ARG A 1 109 ? -6.821 0.565 20.391 1.00 95.19 109 ARG A O 1
ATOM 859 N N . LEU A 1 110 ? -5.030 1.810 19.846 1.00 96.44 110 LEU A N 1
ATOM 860 C CA . LEU A 1 110 ? -5.522 2.187 18.524 1.00 96.44 110 LEU A CA 1
ATOM 861 C C . LEU A 1 110 ? -5.554 0.986 17.581 1.00 96.44 110 LEU A C 1
ATOM 863 O O . LEU A 1 110 ? -6.525 0.846 16.843 1.00 96.44 110 LEU A O 1
ATOM 867 N N . ILE A 1 111 ? -4.552 0.104 17.631 1.00 97.56 111 ILE A N 1
ATOM 868 C CA . ILE A 1 111 ? -4.543 -1.152 16.874 1.00 97.56 111 ILE A CA 1
ATOM 869 C C . ILE A 1 111 ? -5.739 -2.014 17.292 1.00 97.56 111 ILE A C 1
ATOM 871 O O . ILE A 1 111 ? -6.500 -2.445 16.427 1.00 97.56 111 ILE A O 1
ATOM 875 N N . ASP A 1 112 ? -5.946 -2.240 18.592 1.00 96.56 112 ASP A N 1
ATOM 876 C CA . ASP A 1 112 ? -7.065 -3.061 19.081 1.00 96.56 112 ASP A CA 1
ATOM 877 C C . ASP A 1 112 ? -8.420 -2.487 18.657 1.00 96.56 112 ASP A C 1
ATOM 879 O O . ASP A 1 112 ? -9.260 -3.192 18.096 1.00 96.56 112 ASP A O 1
ATOM 883 N N . LEU A 1 113 ? -8.613 -1.180 18.847 1.00 95.56 113 LEU A N 1
ATOM 884 C CA . LEU A 1 113 ? -9.834 -0.493 18.441 1.00 95.56 113 LEU A CA 1
ATOM 885 C C . LEU A 1 113 ? -10.075 -0.602 16.932 1.00 95.56 113 LEU A C 1
ATOM 887 O O . LEU A 1 113 ? -11.198 -0.870 16.497 1.00 95.56 113 LEU A O 1
ATOM 891 N N . PHE A 1 114 ? -9.038 -0.364 16.129 1.00 97.31 114 PHE A N 1
ATOM 892 C CA . PHE A 1 114 ? -9.138 -0.364 14.675 1.00 97.31 114 PHE A CA 1
ATOM 893 C C . PHE A 1 114 ? -9.435 -1.765 14.140 1.00 97.31 114 PHE A C 1
ATOM 895 O O . PHE A 1 114 ? -10.364 -1.943 13.355 1.00 97.31 114 PHE A O 1
ATOM 902 N N . THR A 1 115 ? -8.684 -2.766 14.597 1.00 96.75 115 THR A N 1
ATOM 903 C CA . THR A 1 115 ? -8.845 -4.154 14.151 1.00 96.75 115 THR A CA 1
ATOM 904 C C . THR A 1 115 ? -10.209 -4.725 14.532 1.00 96.75 115 THR A C 1
ATOM 906 O O . THR A 1 115 ? -10.834 -5.363 13.691 1.00 96.75 115 THR A O 1
ATOM 909 N N . ALA A 1 116 ? -10.728 -4.410 15.725 1.00 95.38 116 ALA A N 1
ATOM 910 C CA . ALA A 1 116 ? -12.081 -4.795 16.127 1.00 95.38 116 ALA A CA 1
ATOM 911 C C . ALA A 1 116 ? -13.176 -4.072 15.320 1.00 95.38 116 ALA A C 1
ATOM 913 O O . ALA A 1 116 ? -14.207 -4.656 14.997 1.00 95.38 116 ALA A O 1
ATOM 914 N N . SER A 1 117 ? -12.972 -2.796 14.977 1.00 95.88 117 SER A N 1
ATOM 915 C CA . SER A 1 117 ? -13.978 -2.010 14.247 1.00 95.88 117 SER A CA 1
ATOM 916 C C . SER A 1 117 ? -14.097 -2.425 12.778 1.00 95.88 117 SER A C 1
ATOM 918 O O . SER A 1 117 ? -15.196 -2.408 12.220 1.00 95.88 117 SER A O 1
ATOM 920 N N . PHE A 1 118 ? -12.978 -2.788 12.150 1.00 96.44 118 PHE A N 1
ATOM 921 C CA . PHE A 1 118 ? -12.880 -3.044 10.711 1.00 96.44 118 PHE A CA 1
ATOM 922 C C . PHE A 1 118 ? -12.580 -4.509 10.373 1.00 96.44 118 PHE A C 1
ATOM 924 O O . PHE A 1 118 ? -12.002 -4.780 9.327 1.00 96.44 118 PHE A O 1
ATOM 931 N N . GLU A 1 119 ? -12.923 -5.458 11.249 1.00 95.38 119 GLU A N 1
ATOM 932 C CA . GLU A 1 119 ? -12.551 -6.871 11.083 1.00 95.38 119 GLU A CA 1
ATOM 933 C C . GLU A 1 119 ? -12.956 -7.442 9.711 1.00 95.38 119 GLU A C 1
ATOM 935 O O . GLU A 1 119 ? -12.121 -8.030 9.018 1.00 95.38 119 GLU A O 1
ATOM 940 N N . ASP A 1 120 ? -14.206 -7.220 9.292 1.00 94.31 120 ASP A N 1
ATOM 941 C CA . ASP A 1 120 ? -14.733 -7.696 8.007 1.00 94.31 120 ASP A CA 1
ATOM 942 C C . ASP A 1 120 ? -13.981 -7.054 6.832 1.00 94.31 120 ASP A C 1
ATOM 944 O O . ASP A 1 120 ? -13.504 -7.729 5.916 1.00 94.31 120 ASP A O 1
ATOM 948 N N . GLU A 1 121 ? -13.796 -5.730 6.876 1.00 95.19 121 GLU A N 1
ATOM 949 C CA . GLU A 1 121 ? -13.065 -4.996 5.848 1.00 95.19 121 GLU A CA 1
ATOM 950 C C . GLU A 1 121 ? -11.587 -5.398 5.777 1.00 95.19 121 GLU A C 1
ATOM 952 O O . GLU A 1 121 ? -11.002 -5.372 4.700 1.00 95.19 121 GLU A O 1
ATOM 957 N N . LEU A 1 122 ? -10.972 -5.790 6.891 1.00 95.69 122 LEU A N 1
ATOM 958 C CA . LEU A 1 122 ? -9.596 -6.280 6.918 1.00 95.69 122 LEU A CA 1
ATOM 959 C C . LEU A 1 122 ? -9.492 -7.717 6.381 1.00 95.69 122 LEU A C 1
ATOM 961 O O . LEU A 1 122 ? -8.468 -8.079 5.808 1.00 95.69 122 LEU A O 1
ATOM 965 N N . ARG A 1 123 ? -10.536 -8.537 6.526 1.00 94.81 123 ARG A N 1
ATOM 966 C CA . ARG A 1 123 ? -10.565 -9.942 6.086 1.00 94.81 123 ARG A CA 1
ATOM 967 C C . ARG A 1 123 ? -10.859 -10.086 4.587 1.00 94.81 123 ARG A C 1
ATOM 969 O O . ARG A 1 123 ? -10.192 -10.846 3.873 1.00 94.81 123 ARG A O 1
ATOM 976 N N . ASP A 1 124 ? -11.834 -9.337 4.086 1.00 93.69 124 ASP A N 1
ATOM 977 C CA . ASP A 1 124 ? -12.499 -9.680 2.824 1.00 93.69 124 ASP A CA 1
ATOM 978 C C . ASP A 1 124 ? -11.854 -9.072 1.573 1.00 93.69 124 ASP A C 1
ATOM 980 O O . ASP A 1 124 ? -12.105 -9.530 0.455 1.00 93.69 124 ASP A O 1
ATOM 984 N N . ARG A 1 125 ? -10.976 -8.078 1.731 1.00 95.38 125 ARG A N 1
ATOM 985 C CA . ARG A 1 125 ? -10.371 -7.336 0.613 1.00 95.38 125 ARG A CA 1
ATOM 986 C C . ARG A 1 125 ? -8.875 -7.111 0.799 1.00 95.38 125 ARG A C 1
ATOM 988 O O . ARG A 1 125 ? -8.339 -7.233 1.896 1.00 95.38 125 ARG A O 1
ATOM 995 N N . TRP A 1 126 ? -8.206 -6.770 -0.296 1.00 97.88 126 TRP A N 1
ATOM 996 C CA . TRP A 1 126 ? -6.837 -6.267 -0.258 1.00 97.88 126 TRP A CA 1
ATOM 997 C C . TRP A 1 126 ? -6.796 -4.830 0.259 1.00 97.88 126 TRP A C 1
ATOM 999 O O . TRP A 1 126 ? -7.685 -4.028 -0.017 1.00 97.88 126 TRP A O 1
ATOM 1009 N N . ILE A 1 127 ? -5.725 -4.483 0.959 1.00 98.31 127 ILE A N 1
ATOM 1010 C CA . ILE A 1 127 ? -5.444 -3.124 1.410 1.00 98.31 127 ILE A CA 1
ATOM 1011 C C . ILE A 1 127 ? -4.189 -2.657 0.690 1.00 98.31 127 ILE A C 1
ATOM 1013 O O . ILE A 1 127 ? -3.095 -3.166 0.935 1.00 98.31 127 ILE A O 1
ATOM 1017 N N . ALA A 1 128 ? -4.353 -1.700 -0.215 1.00 98.50 128 ALA A N 1
ATOM 1018 C CA . ALA A 1 128 ? -3.252 -1.084 -0.930 1.00 98.50 128 ALA A CA 1
ATOM 1019 C C . ALA A 1 128 ? -2.739 0.132 -0.152 1.00 98.50 128 ALA A C 1
ATOM 1021 O O . ALA A 1 128 ? -3.474 1.103 0.030 1.00 98.50 128 ALA A O 1
ATOM 1022 N N . LEU A 1 129 ? -1.486 0.077 0.294 1.00 98.44 129 LEU A N 1
ATOM 1023 C CA . LEU A 1 129 ? -0.784 1.176 0.953 1.00 98.44 129 LEU A CA 1
ATOM 1024 C C . LEU A 1 129 ? 0.248 1.753 -0.019 1.00 98.44 129 LEU A C 1
ATOM 1026 O O . LEU A 1 129 ? 1.344 1.213 -0.176 1.00 98.44 129 LEU A O 1
ATOM 1030 N N . ASP A 1 130 ? -0.117 2.830 -0.705 1.00 97.62 130 ASP A N 1
ATOM 1031 C CA . ASP A 1 130 ? 0.745 3.463 -1.704 1.00 97.62 130 ASP A CA 1
ATOM 1032 C C . ASP A 1 130 ? 1.620 4.543 -1.057 1.00 97.62 130 ASP A C 1
ATOM 1034 O O . ASP A 1 130 ? 1.154 5.279 -0.190 1.00 97.62 130 ASP A O 1
ATOM 1038 N N . ASP A 1 131 ? 2.879 4.637 -1.486 1.00 95.56 131 ASP A N 1
ATOM 1039 C CA . ASP A 1 131 ? 3.881 5.582 -0.978 1.00 95.56 131 ASP A CA 1
ATOM 1040 C C . ASP A 1 131 ? 4.208 5.438 0.524 1.00 95.56 131 ASP A C 1
ATOM 1042 O O . ASP A 1 131 ? 4.452 6.411 1.246 1.00 95.56 131 ASP A O 1
ATOM 1046 N N . TYR A 1 132 ? 4.327 4.191 0.990 1.00 97.12 132 TYR A N 1
ATOM 1047 C CA . TYR A 1 132 ? 4.583 3.833 2.391 1.00 97.12 132 TYR A CA 1
ATOM 1048 C C . TYR A 1 132 ? 5.814 4.511 3.012 1.00 97.12 132 TYR A C 1
ATOM 1050 O O . TYR A 1 132 ? 5.842 4.766 4.215 1.00 97.12 132 TYR A O 1
ATOM 1058 N N . GLN A 1 133 ? 6.828 4.869 2.214 1.00 93.94 133 GLN A N 1
ATOM 1059 C CA . GLN A 1 133 ? 8.029 5.555 2.706 1.00 93.94 133 GLN A CA 1
ATOM 1060 C C . GLN A 1 133 ? 7.745 6.847 3.492 1.00 93.94 133 GLN A C 1
ATOM 1062 O O . GLN A 1 133 ? 8.612 7.271 4.260 1.00 93.94 133 GLN A O 1
ATOM 1067 N N . ALA A 1 134 ? 6.576 7.467 3.289 1.00 94.25 134 ALA A N 1
ATOM 1068 C CA . ALA A 1 134 ? 6.148 8.662 4.007 1.00 94.25 134 ALA A CA 1
ATOM 1069 C C . ALA A 1 134 ? 5.902 8.409 5.507 1.00 94.25 134 ALA A C 1
ATOM 1071 O O . ALA A 1 134 ? 6.027 9.339 6.296 1.00 94.25 134 ALA A O 1
ATOM 1072 N N . LEU A 1 135 ? 5.629 7.164 5.918 1.00 95.44 135 LEU A N 1
ATOM 1073 C CA . LEU A 1 135 ? 5.469 6.808 7.335 1.00 95.44 135 LEU A CA 1
ATOM 1074 C C . LEU A 1 135 ? 6.793 6.607 8.057 1.00 95.44 135 LEU A C 1
ATOM 1076 O O . LEU A 1 135 ? 6.848 6.659 9.278 1.00 95.44 135 LEU A O 1
ATOM 1080 N N . ALA A 1 136 ? 7.876 6.388 7.322 1.00 89.50 136 ALA A N 1
ATOM 1081 C CA . ALA A 1 136 ? 9.086 5.833 7.901 1.00 89.50 136 ALA A CA 1
ATOM 1082 C C . ALA A 1 136 ? 9.958 6.861 8.661 1.00 89.50 136 ALA A C 1
ATOM 1084 O O . ALA A 1 136 ? 11.128 6.605 8.954 1.00 89.50 136 ALA A O 1
ATOM 1085 N N . SER A 1 137 ? 9.419 8.054 8.934 1.00 88.69 137 SER A N 1
ATOM 1086 C CA . SER A 1 137 ? 9.911 9.000 9.947 1.00 88.69 137 SER A CA 1
ATOM 1087 C C . SER A 1 137 ? 9.197 8.858 11.298 1.00 88.69 137 SER A C 1
ATOM 1089 O O . SER A 1 137 ? 9.656 9.439 12.275 1.00 88.69 137 SER A O 1
ATOM 1091 N N . SER A 1 138 ? 8.097 8.101 11.368 1.00 95.06 138 S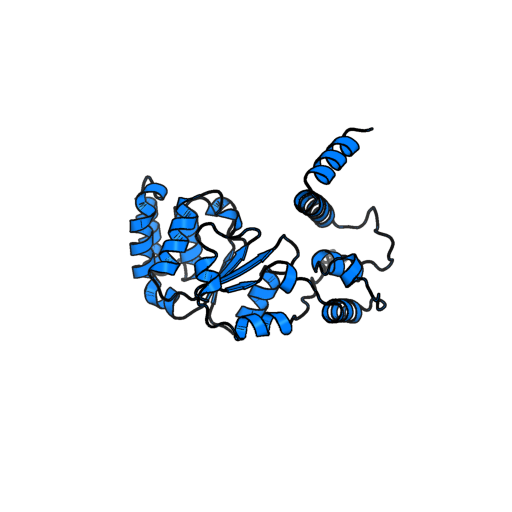ER A N 1
ATOM 1092 C CA . SER A 1 138 ? 7.285 7.891 12.566 1.00 95.06 138 SER A CA 1
ATOM 1093 C C . SER A 1 138 ? 7.256 6.410 12.933 1.00 95.06 138 SER A C 1
ATOM 1095 O O . SER A 1 138 ? 6.624 5.588 12.270 1.00 95.06 138 SER A O 1
ATOM 1097 N N . ALA A 1 139 ? 7.943 6.075 14.027 1.00 95.38 139 ALA A N 1
ATOM 1098 C CA . ALA A 1 139 ? 7.925 4.736 14.604 1.00 95.38 139 ALA A CA 1
ATOM 1099 C C . ALA A 1 139 ? 6.491 4.280 14.900 1.00 95.38 139 ALA A C 1
ATOM 1101 O O . ALA A 1 139 ? 6.068 3.223 14.448 1.00 95.38 139 ALA A O 1
ATOM 1102 N N . ALA A 1 140 ? 5.721 5.132 15.569 1.00 96.69 140 ALA A N 1
ATOM 1103 C CA . ALA A 1 140 ? 4.356 4.844 15.975 1.00 96.69 140 ALA A CA 1
ATOM 1104 C C . ALA A 1 140 ? 3.431 4.512 14.783 1.00 96.69 140 ALA A C 1
ATOM 1106 O O . ALA A 1 140 ? 2.578 3.631 14.880 1.00 96.69 140 ALA A O 1
ATOM 1107 N N . CYS A 1 141 ? 3.629 5.159 13.627 1.00 97.19 141 CYS A N 1
ATOM 1108 C CA . CYS A 1 141 ? 2.897 4.834 12.400 1.00 97.19 141 CYS A CA 1
ATOM 1109 C C . CYS A 1 141 ? 3.262 3.455 11.835 1.00 97.19 141 CYS A C 1
ATOM 1111 O O . CYS A 1 141 ? 2.384 2.708 11.397 1.00 97.19 141 CYS A O 1
ATOM 1113 N N . GLU A 1 142 ? 4.551 3.111 11.829 1.00 97.19 142 GLU A N 1
ATOM 1114 C CA . GLU A 1 142 ? 4.996 1.786 11.398 1.00 97.19 142 GLU A CA 1
ATOM 1115 C C . GLU A 1 142 ? 4.526 0.685 12.363 1.00 97.19 142 GLU A C 1
ATOM 1117 O O . GLU A 1 142 ? 4.064 -0.351 11.889 1.00 97.19 142 GLU A O 1
ATOM 1122 N N . ASP A 1 143 ? 4.549 0.933 13.681 1.00 97.56 143 ASP A N 1
ATOM 1123 C CA . ASP A 1 143 ? 3.996 0.028 14.706 1.00 97.56 143 ASP A CA 1
ATOM 1124 C C . ASP A 1 143 ? 2.503 -0.219 14.501 1.00 97.56 143 ASP A C 1
ATOM 1126 O O . ASP A 1 143 ? 2.043 -1.357 14.580 1.00 97.56 143 ASP A O 1
ATOM 1130 N N . PHE A 1 144 ? 1.737 0.828 14.185 1.00 98.00 144 PHE A N 1
ATOM 1131 C CA . PHE A 1 144 ? 0.309 0.696 13.915 1.00 98.00 144 PHE A CA 1
ATOM 1132 C C . PHE A 1 144 ? 0.032 -0.264 12.745 1.00 98.00 144 PHE A C 1
ATOM 1134 O O . PHE A 1 144 ? -0.805 -1.164 12.851 1.00 98.00 144 PHE A O 1
ATOM 1141 N N . VAL A 1 145 ? 0.761 -0.115 11.632 1.00 97.69 145 VAL A N 1
ATOM 1142 C CA . VAL A 1 145 ? 0.601 -0.991 10.458 1.00 97.69 145 VAL A CA 1
ATOM 1143 C C . VAL A 1 145 ? 1.079 -2.413 10.754 1.00 97.69 145 VAL A C 1
ATOM 1145 O O . VAL A 1 145 ? 0.395 -3.375 10.397 1.00 97.69 145 VAL A O 1
ATOM 1148 N N . GLU A 1 146 ? 2.220 -2.562 11.428 1.00 97.19 146 GLU A N 1
ATOM 1149 C CA . GLU A 1 146 ? 2.729 -3.865 11.859 1.00 97.19 146 GLU A CA 1
ATOM 1150 C C . GLU A 1 146 ? 1.728 -4.582 12.778 1.00 97.19 146 GLU A C 1
ATOM 1152 O O . GLU A 1 146 ? 1.482 -5.780 12.623 1.00 97.19 146 GLU A O 1
ATOM 1157 N N . GLY A 1 147 ? 1.097 -3.846 13.694 1.00 97.38 147 GLY A N 1
ATOM 1158 C CA . GLY A 1 147 ? 0.053 -4.344 14.581 1.00 97.38 147 GLY A CA 1
ATOM 1159 C C . GLY A 1 147 ? -1.143 -4.917 13.825 1.00 97.38 147 GLY A C 1
ATOM 1160 O O . GLY A 1 147 ? -1.581 -6.029 14.130 1.00 97.38 147 GLY A O 1
ATOM 1161 N N . ILE A 1 148 ? -1.624 -4.219 12.790 1.00 97.31 148 ILE A N 1
ATOM 1162 C CA . ILE A 1 148 ? -2.694 -4.723 11.913 1.00 97.31 148 ILE A CA 1
ATOM 1163 C C . ILE A 1 148 ? -2.260 -6.026 11.233 1.00 97.31 148 ILE A C 1
ATOM 1165 O O . ILE A 1 148 ? -3.008 -7.007 11.262 1.00 97.31 148 ILE A O 1
ATOM 1169 N N . ILE A 1 149 ? -1.048 -6.067 10.667 1.00 95.62 149 ILE A N 1
ATOM 1170 C CA . ILE A 1 149 ? -0.507 -7.266 10.008 1.00 95.62 149 ILE A CA 1
ATOM 1171 C C . ILE A 1 149 ? -0.451 -8.438 10.992 1.00 95.62 149 ILE A C 1
ATOM 1173 O O . ILE A 1 149 ? -0.852 -9.552 10.658 1.00 95.62 149 ILE A O 1
ATOM 1177 N N . LYS A 1 150 ? 0.032 -8.224 12.217 1.00 95.12 150 LYS A N 1
ATOM 1178 C CA . LYS A 1 150 ? 0.199 -9.300 13.204 1.00 95.12 150 LYS A CA 1
ATOM 1179 C C . LYS A 1 150 ? -1.122 -9.807 13.783 1.00 95.12 150 LYS A C 1
ATOM 1181 O O . LYS A 1 150 ? -1.217 -10.995 14.070 1.00 95.12 150 LYS A O 1
ATOM 1186 N N . ARG A 1 151 ? -2.124 -8.939 13.958 1.00 95.81 151 ARG A N 1
ATOM 1187 C CA . ARG A 1 151 ? -3.382 -9.280 14.654 1.00 95.81 151 ARG A CA 1
ATOM 1188 C C . ARG A 1 151 ? -4.514 -9.720 13.744 1.00 95.81 151 ARG A C 1
ATOM 1190 O O . ARG A 1 151 ? -5.504 -10.251 14.233 1.00 95.81 151 ARG A O 1
ATOM 1197 N N . THR A 1 152 ? -4.392 -9.501 12.441 1.00 95.88 152 THR A N 1
ATOM 1198 C CA . THR A 1 152 ? -5.485 -9.762 11.500 1.00 95.88 152 THR A CA 1
ATOM 1199 C C . THR A 1 152 ? -5.012 -10.603 10.325 1.00 95.88 152 THR A C 1
ATOM 1201 O O . THR A 1 152 ? -3.827 -10.577 9.995 1.00 95.88 152 THR A O 1
ATOM 1204 N N . PRO A 1 153 ? -5.914 -11.318 9.634 1.00 94.69 153 PRO A N 1
ATOM 1205 C CA . PRO A 1 153 ? -5.588 -12.016 8.393 1.00 94.69 153 PRO A CA 1
ATOM 1206 C C . PRO A 1 153 ? -5.489 -11.066 7.184 1.00 94.69 153 PRO A C 1
ATOM 1208 O O . PRO A 1 153 ? -5.600 -11.526 6.048 1.00 94.69 153 PRO A O 1
ATOM 1211 N N . ALA A 1 154 ? -5.305 -9.757 7.402 1.00 95.62 154 ALA A N 1
ATOM 1212 C CA . ALA A 1 154 ? -5.349 -8.767 6.338 1.00 95.62 154 ALA A CA 1
ATOM 1213 C C . ALA A 1 154 ? -4.355 -9.056 5.216 1.00 95.62 154 ALA A C 1
ATOM 1215 O O . ALA A 1 154 ? -3.190 -9.400 5.446 1.00 95.62 154 ALA A O 1
ATOM 1216 N N . ARG A 1 155 ? -4.847 -8.878 3.988 1.00 97.19 155 ARG A N 1
ATOM 1217 C CA . ARG A 1 155 ? -4.051 -8.958 2.768 1.00 97.19 155 ARG A CA 1
ATOM 1218 C C . ARG A 1 155 ? -3.601 -7.555 2.389 1.00 97.19 155 ARG A C 1
ATOM 1220 O O . ARG A 1 155 ? -4.435 -6.709 2.080 1.00 97.19 155 ARG A O 1
ATOM 1227 N N . ILE A 1 156 ? -2.303 -7.287 2.445 1.00 97.88 156 ILE A N 1
ATOM 1228 C CA . ILE A 1 156 ? -1.735 -5.951 2.247 1.00 97.88 156 ILE A CA 1
ATOM 1229 C C . ILE A 1 156 ? -0.807 -5.957 1.043 1.00 97.88 156 ILE A C 1
ATOM 1231 O O . ILE A 1 156 ? 0.124 -6.753 0.963 1.00 97.88 156 ILE A O 1
ATOM 1235 N N . LEU A 1 157 ? -1.032 -5.020 0.130 1.00 98.31 157 LEU A N 1
ATOM 1236 C CA . LEU A 1 157 ? -0.089 -4.678 -0.921 1.00 98.31 157 LEU A CA 1
ATOM 1237 C C . LEU A 1 157 ? 0.473 -3.298 -0.607 1.00 98.31 157 LEU A C 1
ATOM 1239 O O . LEU A 1 157 ? -0.280 -2.331 -0.567 1.00 98.31 157 LEU A O 1
ATOM 1243 N N . LEU A 1 158 ? 1.779 -3.179 -0.410 1.00 97.56 158 LEU A N 1
ATOM 1244 C CA . LEU A 1 158 ? 2.407 -1.880 -0.183 1.00 97.56 158 LEU A CA 1
ATOM 1245 C C . LEU A 1 158 ? 3.372 -1.513 -1.299 1.00 97.56 158 LEU A C 1
ATOM 1247 O O . LEU A 1 158 ? 4.081 -2.364 -1.839 1.00 97.56 158 LEU A O 1
ATOM 1251 N N . THR A 1 159 ? 3.429 -0.224 -1.619 1.00 97.69 159 THR A N 1
ATOM 1252 C CA . THR A 1 159 ? 4.482 0.349 -2.455 1.00 97.69 159 THR A CA 1
ATOM 1253 C C . THR A 1 159 ? 5.382 1.206 -1.580 1.00 97.69 159 THR A C 1
ATOM 1255 O O . THR A 1 159 ? 4.917 1.977 -0.743 1.00 97.69 159 THR A O 1
ATOM 1258 N N . SER A 1 160 ? 6.694 1.056 -1.737 1.00 95.94 160 SER A N 1
ATOM 1259 C CA . SER A 1 160 ? 7.644 1.853 -0.970 1.00 95.94 160 SER A CA 1
ATOM 1260 C C . SER A 1 160 ? 8.939 2.103 -1.729 1.00 95.94 160 SER A C 1
ATOM 1262 O O . SER A 1 160 ? 9.348 1.321 -2.591 1.00 95.94 160 SER A O 1
ATOM 1264 N N . ARG A 1 161 ? 9.620 3.202 -1.395 1.00 93.06 161 ARG A N 1
ATOM 1265 C CA . ARG A 1 161 ? 11.003 3.458 -1.836 1.00 93.06 161 ARG A CA 1
ATOM 1266 C C . ARG A 1 161 ? 12.052 2.728 -1.003 1.00 93.06 161 ARG A C 1
ATOM 1268 O O . ARG A 1 161 ? 13.157 2.504 -1.483 1.00 93.06 161 ARG A O 1
ATOM 1275 N N . ARG A 1 162 ? 11.710 2.367 0.232 1.00 91.69 162 ARG A N 1
ATOM 1276 C CA . ARG A 1 162 ? 12.586 1.661 1.174 1.00 91.69 162 ARG A CA 1
ATOM 1277 C C . ARG A 1 162 ? 11.814 0.574 1.904 1.00 91.69 162 ARG A C 1
ATOM 1279 O O . ARG A 1 162 ? 10.608 0.704 2.099 1.00 91.69 162 ARG A O 1
ATOM 1286 N N . ARG A 1 163 ? 12.502 -0.487 2.313 1.00 93.62 163 ARG A N 1
ATOM 1287 C CA . ARG A 1 163 ? 11.877 -1.555 3.094 1.00 93.62 163 ARG A CA 1
ATOM 1288 C C . ARG A 1 163 ? 11.342 -0.983 4.425 1.00 93.62 163 ARG A C 1
ATOM 1290 O O . ARG A 1 163 ? 12.097 -0.252 5.074 1.00 93.62 163 ARG A O 1
ATOM 1297 N N . PRO A 1 164 ? 10.080 -1.262 4.808 1.00 95.06 164 PRO A N 1
ATOM 1298 C CA . PRO A 1 164 ? 9.562 -0.942 6.140 1.00 95.06 164 PRO A CA 1
ATOM 1299 C C . PRO A 1 164 ? 10.395 -1.603 7.241 1.00 95.06 164 PRO A C 1
ATOM 1301 O O . PRO A 1 164 ? 10.968 -2.670 7.023 1.00 95.06 164 PRO A O 1
ATOM 1304 N N . ARG A 1 165 ? 10.453 -1.011 8.434 1.00 94.06 165 ARG A N 1
ATOM 1305 C CA . ARG A 1 165 ? 11.314 -1.500 9.523 1.00 94.06 165 ARG A CA 1
ATOM 1306 C C . ARG A 1 165 ? 10.851 -2.836 10.103 1.00 94.06 165 ARG A C 1
ATOM 1308 O O . ARG A 1 165 ? 11.669 -3.612 10.579 1.00 94.06 165 ARG A O 1
ATOM 1315 N N . TRP A 1 166 ? 9.544 -3.082 10.062 1.00 94.31 166 TRP A N 1
ATOM 1316 C CA . TRP A 1 166 ? 8.915 -4.298 10.569 1.00 94.31 166 TRP A CA 1
ATOM 1317 C C . TRP A 1 166 ? 9.071 -5.482 9.613 1.00 94.31 166 TRP A C 1
ATOM 1319 O O . TRP A 1 166 ? 8.814 -6.615 9.999 1.00 94.31 166 TRP A O 1
ATOM 1329 N N . ALA A 1 167 ? 9.478 -5.235 8.365 1.00 93.88 167 ALA A N 1
ATOM 1330 C CA . ALA A 1 167 ? 9.656 -6.274 7.366 1.00 93.88 167 ALA A CA 1
ATOM 1331 C C . ALA A 1 167 ? 11.054 -6.896 7.484 1.00 93.88 167 ALA A C 1
ATOM 1333 O O . ALA A 1 167 ? 12.013 -6.446 6.849 1.00 93.88 167 ALA A O 1
ATOM 1334 N N . ASP A 1 168 ? 11.176 -7.939 8.303 1.00 89.56 168 ASP A N 1
ATOM 1335 C CA . ASP A 1 168 ? 12.454 -8.621 8.508 1.00 89.56 168 ASP A CA 1
ATOM 1336 C C . ASP A 1 168 ? 12.765 -9.650 7.403 1.00 89.56 168 ASP A C 1
ATOM 1338 O O . ASP A 1 168 ? 11.881 -10.287 6.821 1.00 89.56 168 ASP A O 1
ATOM 1342 N N . ALA A 1 169 ? 14.059 -9.861 7.139 1.00 88.38 169 ALA A N 1
ATOM 1343 C CA . ALA A 1 169 ? 14.535 -10.812 6.135 1.00 88.38 169 ALA A CA 1
ATOM 1344 C C . ALA A 1 169 ? 14.077 -12.255 6.408 1.00 88.38 169 ALA A C 1
ATOM 1346 O O . ALA A 1 169 ? 13.847 -13.014 5.465 1.00 88.38 169 ALA A O 1
ATOM 1347 N N . ARG A 1 170 ? 13.907 -12.639 7.679 1.00 89.19 170 ARG A N 1
ATOM 1348 C CA . ARG A 1 170 ? 13.414 -13.961 8.076 1.00 89.19 170 ARG A CA 1
ATOM 1349 C C . ARG A 1 170 ? 11.984 -14.201 7.599 1.00 89.19 170 ARG A C 1
ATOM 1351 O O . ARG A 1 170 ? 11.684 -15.291 7.123 1.00 89.19 170 ARG A O 1
ATOM 1358 N N . GLN A 1 171 ? 11.122 -13.195 7.701 1.00 90.50 171 GLN A N 1
ATOM 1359 C CA . GLN A 1 171 ? 9.723 -13.310 7.286 1.00 90.50 171 GLN A CA 1
ATOM 1360 C C . GLN A 1 171 ? 9.601 -13.443 5.767 1.00 90.50 171 GLN A C 1
ATOM 1362 O O . GLN A 1 171 ? 8.755 -14.183 5.273 1.00 90.50 171 GLN A O 1
ATOM 1367 N N . ILE A 1 172 ? 10.492 -12.780 5.024 1.00 90.25 172 ILE A N 1
ATOM 1368 C CA . ILE A 1 172 ? 10.603 -12.948 3.571 1.00 90.25 172 ILE A CA 1
ATOM 1369 C C . ILE A 1 172 ? 11.103 -14.358 3.235 1.00 90.25 172 ILE A C 1
ATOM 1371 O O . ILE A 1 172 ? 10.524 -15.036 2.391 1.00 90.25 172 ILE A O 1
ATOM 1375 N N . LEU A 1 173 ? 12.153 -14.827 3.920 1.00 87.62 173 LEU A N 1
ATOM 1376 C CA . LEU A 1 173 ? 12.741 -16.149 3.687 1.00 87.62 173 LEU A CA 1
ATOM 1377 C C . LEU A 1 173 ? 11.745 -17.290 3.944 1.00 87.62 173 LEU A C 1
ATOM 1379 O O . LEU A 1 173 ? 11.733 -18.265 3.197 1.00 87.62 173 LEU A O 1
ATOM 1383 N N . TYR A 1 174 ? 10.907 -17.162 4.974 1.00 88.31 174 TYR A N 1
ATOM 1384 C CA . TYR A 1 174 ? 9.861 -18.139 5.288 1.00 88.31 174 TYR A CA 1
ATOM 1385 C C . TYR A 1 174 ? 8.554 -17.926 4.510 1.00 88.31 174 TYR A C 1
ATOM 1387 O O . TYR A 1 174 ? 7.598 -18.669 4.718 1.00 88.31 174 TYR A O 1
ATOM 1395 N N . GLY A 1 175 ? 8.502 -16.949 3.600 1.00 86.44 175 GLY A N 1
ATOM 1396 C CA . GLY A 1 175 ? 7.345 -16.709 2.736 1.00 86.44 175 GLY A CA 1
ATOM 1397 C C . GLY A 1 175 ? 6.139 -16.066 3.429 1.00 86.44 175 GLY A C 1
ATOM 1398 O O . GLY A 1 175 ? 5.052 -16.054 2.858 1.00 86.44 175 GLY A O 1
ATOM 1399 N N . GLU A 1 176 ? 6.306 -15.512 4.634 1.00 90.38 176 GLU A N 1
ATOM 1400 C CA . GLU A 1 176 ? 5.260 -14.726 5.305 1.00 90.38 176 GLU A CA 1
ATOM 1401 C C . GLU A 1 176 ? 5.022 -13.386 4.596 1.00 90.38 176 GLU A C 1
ATOM 1403 O O . GLU A 1 176 ? 3.884 -12.917 4.491 1.00 90.38 176 GLU A O 1
ATOM 1408 N N . LEU A 1 177 ? 6.110 -12.781 4.107 1.00 95.56 177 LEU A N 1
ATOM 1409 C CA . LEU A 1 177 ? 6.120 -11.562 3.305 1.00 95.56 177 LEU A CA 1
ATOM 1410 C C . LEU A 1 177 ? 6.699 -11.878 1.924 1.00 95.56 177 LEU A C 1
ATOM 1412 O O . LEU A 1 177 ? 7.645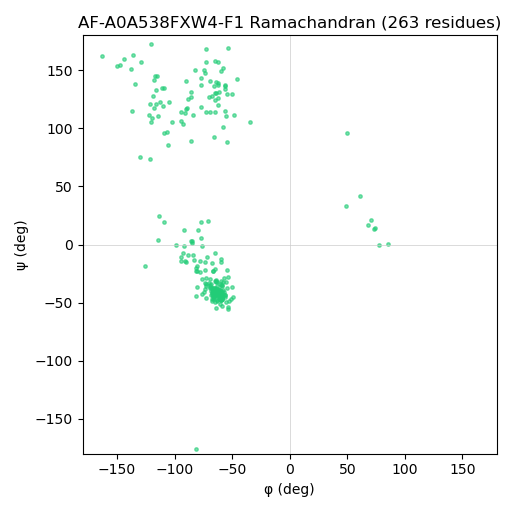 -12.655 1.806 1.00 95.56 177 LEU A O 1
ATOM 1416 N N . TYR A 1 178 ? 6.193 -11.225 0.883 1.00 96.69 178 TYR A N 1
ATOM 1417 C CA . TYR A 1 178 ? 6.763 -11.325 -0.458 1.00 96.69 178 TYR A CA 1
ATOM 1418 C C . TYR A 1 178 ? 7.267 -9.966 -0.931 1.00 96.69 178 TYR A C 1
ATOM 1420 O O . TYR A 1 178 ? 6.493 -9.022 -1.071 1.00 96.69 178 TYR A O 1
ATOM 1428 N N . GLU A 1 179 ? 8.571 -9.856 -1.177 1.00 96.12 179 GLU A N 1
ATOM 1429 C CA . GLU A 1 179 ? 9.195 -8.622 -1.651 1.00 96.12 179 GLU A CA 1
ATOM 1430 C C . GLU A 1 179 ? 9.545 -8.715 -3.136 1.00 96.12 179 GLU A C 1
ATOM 1432 O O . GLU A 1 179 ? 10.338 -9.560 -3.554 1.00 96.12 179 GLU A O 1
ATOM 1437 N N . ILE A 1 180 ? 9.016 -7.779 -3.923 1.00 95.81 180 ILE A N 1
ATOM 1438 C CA . ILE A 1 180 ? 9.479 -7.515 -5.281 1.00 95.81 180 ILE A CA 1
ATOM 1439 C C . ILE A 1 180 ? 10.356 -6.265 -5.250 1.00 95.81 180 ILE A C 1
ATOM 1441 O O . ILE A 1 180 ? 9.877 -5.134 -5.132 1.00 95.81 180 ILE A O 1
ATOM 1445 N N . GLY A 1 181 ? 11.661 -6.500 -5.361 1.00 91.88 181 GLY A N 1
ATOM 1446 C CA . GLY A 1 181 ? 12.678 -5.458 -5.373 1.00 91.88 181 GLY A CA 1
ATOM 1447 C C . GLY A 1 181 ? 12.861 -4.773 -6.730 1.00 91.88 181 GLY A C 1
ATOM 1448 O O . GLY A 1 181 ? 12.208 -5.081 -7.731 1.00 91.88 181 GLY A O 1
ATOM 1449 N N . GLN A 1 182 ? 13.846 -3.881 -6.783 1.00 89.31 182 GLN A N 1
ATOM 1450 C CA . GLN A 1 182 ? 14.213 -3.125 -7.980 1.00 89.31 182 GLN A CA 1
ATOM 1451 C C . GLN A 1 182 ? 14.580 -4.005 -9.187 1.00 89.31 182 GLN A C 1
ATOM 1453 O O . GLN A 1 182 ? 14.167 -3.692 -10.298 1.00 89.31 182 GLN A O 1
ATOM 1458 N N . ILE A 1 183 ? 15.314 -5.107 -8.979 1.00 88.44 183 ILE A N 1
ATOM 1459 C CA . ILE A 1 183 ? 15.771 -5.984 -10.073 1.00 88.44 183 ILE A CA 1
ATOM 1460 C C . ILE A 1 183 ? 14.579 -6.634 -10.796 1.00 88.44 183 ILE A C 1
ATOM 1462 O O . ILE A 1 183 ? 14.460 -6.438 -12.004 1.00 88.44 183 ILE A O 1
ATOM 1466 N N . PRO A 1 184 ? 13.646 -7.337 -10.117 1.00 89.81 184 PRO A N 1
ATOM 1467 C CA . PRO A 1 184 ? 12.450 -7.832 -10.790 1.00 89.81 184 PRO A CA 1
ATOM 1468 C C . PRO A 1 184 ? 11.595 -6.723 -11.409 1.00 89.81 184 PRO A C 1
ATOM 1470 O O . PRO A 1 184 ? 11.003 -6.960 -12.458 1.00 89.81 184 PRO A O 1
ATOM 1473 N N . LEU A 1 185 ? 11.515 -5.539 -10.786 1.00 90.69 185 LEU A N 1
ATOM 1474 C CA . LEU A 1 185 ? 10.737 -4.399 -11.287 1.00 90.69 185 LEU A CA 1
ATOM 1475 C C . LEU A 1 185 ? 11.376 -3.695 -12.490 1.00 90.69 185 LEU A C 1
ATOM 1477 O O . LEU A 1 185 ? 10.679 -2.937 -13.165 1.00 90.69 185 LEU A O 1
ATOM 1481 N N . ALA A 1 186 ? 12.650 -3.927 -12.795 1.00 89.25 186 ALA A N 1
ATOM 1482 C CA . ALA A 1 186 ? 13.272 -3.405 -14.005 1.00 89.25 186 ALA A CA 1
ATOM 1483 C C . ALA A 1 186 ? 12.580 -3.986 -15.252 1.00 89.25 186 ALA A C 1
ATOM 1485 O O . ALA A 1 186 ? 12.165 -5.148 -15.269 1.00 89.25 186 ALA A O 1
ATOM 1486 N N . MET A 1 187 ? 12.367 -3.145 -16.260 1.00 86.88 187 MET A N 1
ATOM 1487 C CA . MET A 1 187 ? 11.837 -3.522 -17.563 1.00 86.88 187 MET A CA 1
ATOM 1488 C C . MET A 1 187 ? 12.810 -4.450 -18.280 1.00 86.88 187 MET A C 1
ATOM 1490 O O . MET A 1 187 ? 14.000 -4.145 -18.377 1.00 86.88 187 MET A O 1
ATOM 1494 N N . SER A 1 188 ? 12.292 -5.570 -18.784 1.00 88.12 188 SER A N 1
ATOM 1495 C CA . SER A 1 188 ? 13.049 -6.425 -19.697 1.00 88.12 188 SER A CA 1
ATOM 1496 C C . SER A 1 188 ? 13.175 -5.775 -21.078 1.00 88.12 188 SER A C 1
ATOM 1498 O O . SER A 1 188 ? 12.485 -4.799 -21.385 1.00 88.12 188 SER A O 1
ATOM 1500 N N . GLU A 1 189 ? 14.044 -6.326 -21.927 1.00 85.94 189 GLU A N 1
ATOM 1501 C CA . GLU A 1 189 ? 14.175 -5.869 -23.314 1.00 85.94 189 GLU A CA 1
ATOM 1502 C C . GLU A 1 189 ? 12.839 -6.020 -24.060 1.00 85.94 189 GLU A C 1
ATOM 1504 O O . GLU A 1 189 ? 12.413 -5.103 -24.752 1.00 85.94 189 GLU A O 1
ATOM 1509 N N . GLU A 1 190 ? 12.107 -7.115 -23.840 1.00 86.69 190 GLU A N 1
ATOM 1510 C CA . GLU A 1 190 ? 10.800 -7.350 -24.463 1.00 86.69 190 GLU A CA 1
ATOM 1511 C C . GLU A 1 190 ? 9.749 -6.325 -24.007 1.00 86.69 190 GLU A C 1
ATOM 1513 O O . GLU A 1 190 ? 8.950 -5.856 -24.823 1.00 86.69 190 GLU A O 1
ATOM 1518 N N . GLU A 1 191 ? 9.752 -5.957 -22.718 1.00 88.00 191 GLU A N 1
ATOM 1519 C CA . GLU A 1 191 ? 8.872 -4.919 -22.159 1.00 88.00 191 GLU A CA 1
ATOM 1520 C C . GLU A 1 191 ? 9.222 -3.532 -22.731 1.00 88.00 191 GLU A C 1
ATOM 1522 O O . GLU A 1 191 ? 8.326 -2.759 -23.079 1.00 88.00 191 GLU A O 1
ATOM 1527 N N . ALA A 1 192 ? 10.514 -3.226 -22.884 1.00 84.62 192 ALA A N 1
ATOM 1528 C CA . ALA A 1 192 ? 10.987 -1.978 -23.479 1.00 84.62 192 ALA A CA 1
ATOM 1529 C C . ALA A 1 192 ? 10.683 -1.893 -24.984 1.00 84.62 192 ALA A C 1
ATOM 1531 O O . ALA A 1 192 ? 10.255 -0.853 -25.478 1.00 84.62 192 ALA A O 1
ATOM 1532 N N . GLU A 1 193 ? 10.837 -2.981 -25.734 1.00 84.06 193 GLU A N 1
ATOM 1533 C CA . GLU A 1 193 ? 10.435 -3.010 -27.138 1.00 84.06 193 GLU A CA 1
ATOM 1534 C C . GLU A 1 193 ? 8.915 -2.871 -27.294 1.00 84.06 193 GLU A C 1
ATOM 1536 O O . GLU A 1 193 ? 8.449 -2.206 -28.221 1.00 84.06 193 GLU A O 1
ATOM 1541 N N . ALA A 1 194 ? 8.128 -3.477 -26.398 1.00 84.25 194 ALA A N 1
ATOM 1542 C CA . ALA A 1 194 ? 6.675 -3.325 -26.393 1.00 84.25 194 ALA A CA 1
ATOM 1543 C C . ALA A 1 194 ? 6.257 -1.870 -26.133 1.00 84.25 194 ALA A C 1
ATOM 1545 O O . ALA A 1 194 ? 5.384 -1.366 -26.842 1.00 84.25 194 ALA A O 1
ATOM 1546 N N . LEU A 1 195 ? 6.924 -1.184 -25.195 1.00 82.94 195 LEU A N 1
ATOM 1547 C CA . LEU A 1 195 ? 6.775 0.258 -24.977 1.00 82.94 195 LEU A CA 1
ATOM 1548 C C . LEU A 1 195 ? 7.004 1.046 -26.267 1.00 82.94 195 LEU A C 1
ATOM 1550 O O . LEU A 1 195 ? 6.131 1.804 -26.680 1.00 82.94 195 LEU A O 1
ATOM 1554 N N . LEU A 1 196 ? 8.161 0.847 -26.908 1.00 78.62 196 LEU A N 1
ATOM 1555 C CA . LEU A 1 196 ? 8.558 1.592 -28.106 1.00 78.62 196 LEU A CA 1
ATOM 1556 C C . LEU A 1 196 ? 7.601 1.349 -29.276 1.00 78.62 196 LEU A C 1
ATOM 1558 O O . LEU A 1 196 ? 7.191 2.298 -29.941 1.00 78.62 196 LEU A O 1
ATOM 1562 N N . ARG A 1 197 ? 7.186 0.093 -29.492 1.00 80.81 197 ARG A N 1
ATOM 1563 C CA . ARG A 1 197 ? 6.186 -0.249 -30.514 1.00 80.81 197 ARG A CA 1
ATOM 1564 C C . ARG A 1 197 ? 4.860 0.468 -30.271 1.00 80.81 197 ARG A C 1
ATOM 1566 O O . ARG A 1 197 ? 4.249 0.930 -31.228 1.00 80.81 197 ARG A O 1
ATOM 1573 N N . HIS A 1 198 ? 4.420 0.560 -29.017 1.00 76.38 198 HIS A N 1
ATOM 1574 C CA . HIS A 1 198 ? 3.138 1.175 -28.676 1.00 76.38 198 HIS A CA 1
ATOM 1575 C C . HIS A 1 198 ? 3.113 2.684 -28.945 1.00 76.38 198 HIS A C 1
ATOM 1577 O O . HIS A 1 198 ? 2.102 3.204 -29.406 1.00 76.38 198 HIS A O 1
ATOM 1583 N N . VAL A 1 199 ? 4.226 3.381 -28.703 1.00 73.75 199 VAL A N 1
ATOM 1584 C CA . VAL A 1 199 ? 4.344 4.826 -28.974 1.00 73.75 199 VAL A CA 1
ATOM 1585 C C . VAL A 1 199 ? 4.739 5.147 -30.423 1.00 73.75 199 VAL A C 1
ATOM 1587 O O . VAL A 1 199 ? 4.914 6.311 -30.766 1.00 73.75 199 VAL A O 1
ATOM 1590 N N . GLY A 1 200 ? 4.910 4.136 -31.283 1.00 70.38 200 GLY A N 1
ATOM 1591 C CA . GLY A 1 200 ? 5.339 4.321 -32.674 1.00 70.38 200 GLY A CA 1
ATOM 1592 C C . GLY A 1 200 ? 6.818 4.697 -32.843 1.00 70.38 200 GLY A C 1
ATOM 1593 O O 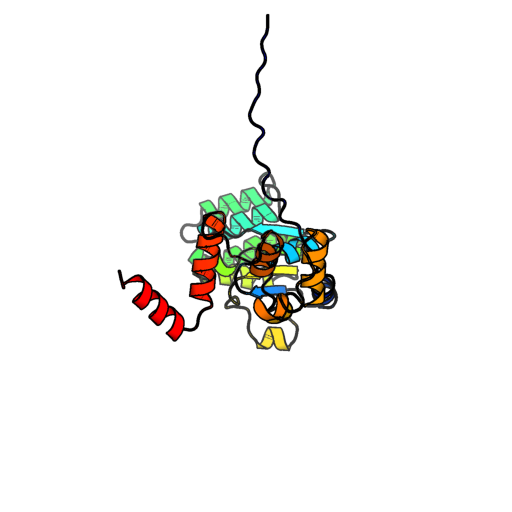. GLY A 1 200 ? 7.230 5.089 -33.935 1.00 70.38 200 GLY A O 1
ATOM 1594 N N . ALA A 1 201 ? 7.631 4.565 -31.792 1.00 70.31 201 ALA A N 1
ATOM 1595 C CA . ALA A 1 201 ? 9.064 4.823 -31.846 1.00 70.31 201 ALA A CA 1
ATOM 1596 C C . ALA A 1 201 ? 9.799 3.685 -32.573 1.00 70.31 201 ALA A C 1
ATOM 1598 O O . ALA A 1 201 ? 9.397 2.517 -32.536 1.00 70.31 201 ALA A O 1
ATOM 1599 N N . LYS A 1 202 ? 10.919 4.011 -33.233 1.00 67.56 202 LYS A N 1
ATOM 1600 C CA . LYS A 1 202 ? 11.761 2.988 -33.868 1.00 67.56 202 LYS A CA 1
ATOM 1601 C C . LYS A 1 202 ? 12.303 2.030 -32.797 1.00 67.56 202 LYS A C 1
ATOM 1603 O O . LYS A 1 202 ? 12.755 2.504 -31.755 1.00 67.56 202 LYS A O 1
ATOM 1608 N N . PRO A 1 203 ? 12.320 0.707 -33.047 1.00 64.00 203 PRO A N 1
ATOM 1609 C CA . PRO A 1 203 ? 12.927 -0.248 -32.130 1.00 64.00 203 PRO A CA 1
ATOM 1610 C C . PRO A 1 203 ? 14.390 0.124 -31.877 1.00 64.00 203 PRO A C 1
ATOM 1612 O O . PRO A 1 203 ? 15.217 0.085 -32.788 1.00 64.00 203 PRO A O 1
ATOM 1615 N N . ALA A 1 204 ? 14.705 0.494 -30.641 1.00 65.94 204 ALA A N 1
ATOM 1616 C CA . ALA A 1 204 ? 16.057 0.797 -30.202 1.00 65.94 204 ALA A CA 1
ATOM 1617 C C . ALA A 1 204 ? 16.546 -0.368 -29.340 1.00 65.94 204 ALA A C 1
ATOM 1619 O O . ALA A 1 204 ? 16.393 -0.358 -28.119 1.00 65.94 204 ALA A O 1
ATOM 1620 N N . ARG A 1 205 ? 17.099 -1.397 -29.995 1.00 66.69 205 ARG A N 1
ATOM 1621 C CA . ARG A 1 205 ? 17.694 -2.544 -29.295 1.00 66.69 205 ARG A CA 1
ATOM 1622 C C . ARG A 1 205 ? 18.775 -2.067 -28.329 1.00 66.69 205 ARG A C 1
ATOM 1624 O O . ARG A 1 205 ? 19.628 -1.266 -28.707 1.00 66.69 205 ARG A O 1
ATOM 1631 N N . GLY A 1 206 ? 18.750 -2.582 -27.106 1.00 67.00 206 GLY A N 1
ATOM 1632 C CA . GLY A 1 206 ? 19.704 -2.242 -26.054 1.00 67.00 206 GLY A CA 1
ATOM 1633 C C . GLY A 1 206 ? 19.345 -0.986 -25.260 1.00 67.00 206 GLY A C 1
ATOM 1634 O O . GLY A 1 206 ? 20.073 -0.638 -24.332 1.00 67.00 206 GLY A O 1
ATOM 1635 N N . LEU A 1 207 ? 18.222 -0.317 -25.554 1.00 71.69 207 LEU A N 1
ATOM 1636 C CA . LEU A 1 207 ? 17.765 0.826 -24.761 1.00 71.69 207 LEU A CA 1
ATOM 1637 C C . LEU A 1 207 ? 17.430 0.414 -23.320 1.00 71.69 207 LEU A C 1
ATOM 1639 O O . LEU A 1 207 ? 17.732 1.162 -22.392 1.00 71.69 207 LEU A O 1
ATOM 1643 N N . ALA A 1 208 ? 16.879 -0.789 -23.109 1.00 71.81 208 ALA A N 1
ATOM 1644 C CA . ALA A 1 208 ? 16.664 -1.315 -21.761 1.00 71.81 208 ALA A CA 1
ATOM 1645 C C . ALA A 1 208 ? 17.995 -1.505 -21.029 1.00 71.81 208 ALA A C 1
ATOM 1647 O O . ALA A 1 208 ? 18.115 -1.095 -19.880 1.00 71.81 208 ALA A O 1
ATOM 1648 N N . ALA A 1 209 ? 19.021 -2.039 -21.697 1.00 69.75 209 ALA A N 1
ATOM 1649 C CA . ALA A 1 209 ? 20.352 -2.176 -21.109 1.00 69.75 209 ALA A CA 1
ATOM 1650 C C . ALA A 1 209 ? 20.975 -0.812 -20.749 1.00 69.75 209 ALA A C 1
ATOM 1652 O O . ALA A 1 209 ? 21.501 -0.661 -19.647 1.00 69.75 209 ALA A O 1
ATOM 1653 N N . LEU A 1 210 ? 20.854 0.191 -21.629 1.00 65.38 210 LEU A N 1
ATOM 1654 C CA . LEU A 1 210 ? 21.330 1.562 -21.388 1.00 65.38 210 LEU A CA 1
ATOM 1655 C C . LEU A 1 210 ? 20.588 2.251 -20.234 1.00 65.38 210 LEU A C 1
ATOM 1657 O O . LEU A 1 210 ? 21.194 2.982 -19.456 1.00 65.38 210 LEU A O 1
ATOM 1661 N N . ALA A 1 211 ? 19.285 2.004 -20.105 1.00 71.06 211 ALA A N 1
ATOM 1662 C CA . ALA A 1 211 ? 18.454 2.532 -19.027 1.00 71.06 211 ALA A CA 1
ATOM 1663 C C . ALA A 1 211 ? 18.483 1.663 -17.757 1.00 71.06 211 ALA A C 1
ATOM 1665 O O . ALA A 1 211 ? 17.729 1.937 -16.821 1.00 71.06 211 ALA A O 1
ATOM 1666 N N . HIS A 1 212 ? 19.278 0.585 -17.730 1.00 74.06 212 HIS A N 1
ATOM 1667 C CA . HIS A 1 212 ? 19.248 -0.450 -16.688 1.00 74.06 212 HIS A CA 1
ATOM 1668 C C . HIS A 1 212 ? 17.826 -0.968 -16.376 1.00 74.06 212 HIS A C 1
ATOM 1670 O O . HIS A 1 212 ? 17.491 -1.283 -15.235 1.00 74.06 212 HIS A O 1
ATOM 1676 N N . GLY A 1 213 ? 16.963 -1.003 -17.393 1.00 77.81 213 GLY A N 1
ATOM 1677 C CA . GLY A 1 213 ? 15.559 -1.383 -17.302 1.00 77.81 213 GLY A CA 1
ATOM 1678 C C . GLY A 1 213 ? 14.693 -0.389 -16.523 1.00 77.81 213 GLY A C 1
ATOM 1679 O O . GLY A 1 213 ? 13.605 -0.751 -16.094 1.00 77.81 213 GLY A O 1
ATOM 1680 N N . TRP A 1 214 ? 15.114 0.853 -16.284 1.00 83.31 214 TRP A N 1
ATOM 1681 C CA . TRP A 1 214 ? 14.306 1.801 -15.513 1.00 83.31 214 TRP A CA 1
ATOM 1682 C C . TRP A 1 214 ? 13.092 2.298 -16.330 1.00 83.31 214 TRP A C 1
ATOM 1684 O O . TRP A 1 214 ? 13.278 3.025 -17.312 1.00 83.31 214 TRP A O 1
ATOM 1694 N N . PRO A 1 215 ? 11.838 1.975 -15.937 1.00 81.94 215 PRO A N 1
ATOM 1695 C CA . PRO A 1 215 ? 10.657 2.293 -16.742 1.00 81.94 215 PRO A CA 1
ATOM 1696 C C . PRO A 1 215 ? 10.442 3.786 -16.991 1.00 81.94 215 PRO A C 1
ATOM 1698 O O . PRO A 1 215 ? 9.972 4.159 -18.058 1.00 81.94 215 PRO A O 1
ATOM 1701 N N . ALA A 1 216 ? 10.794 4.656 -16.039 1.00 77.19 216 ALA A N 1
ATOM 1702 C CA . ALA A 1 216 ? 10.659 6.101 -16.218 1.00 77.19 216 ALA A CA 1
ATOM 1703 C C . ALA A 1 216 ? 11.588 6.649 -17.314 1.00 77.19 216 ALA A C 1
ATOM 1705 O O . ALA A 1 216 ? 11.148 7.448 -18.139 1.00 77.19 216 ALA A O 1
ATOM 1706 N N . VAL A 1 217 ? 12.847 6.195 -17.356 1.00 76.25 217 VAL A N 1
ATOM 1707 C CA . VAL A 1 217 ? 13.812 6.590 -18.399 1.00 76.25 217 VAL A CA 1
ATOM 1708 C C . VAL A 1 217 ? 13.379 6.051 -19.755 1.00 76.25 217 VAL A C 1
ATOM 1710 O O . VAL A 1 217 ? 13.382 6.786 -20.739 1.00 76.25 217 VAL A O 1
ATOM 1713 N N . LEU A 1 218 ? 12.948 4.790 -19.804 1.00 77.12 218 LEU A N 1
ATOM 1714 C CA . LEU A 1 218 ? 12.428 4.185 -21.028 1.00 77.12 218 LEU A CA 1
ATOM 1715 C C . LEU A 1 218 ? 11.174 4.906 -21.528 1.00 77.12 218 LEU A C 1
ATOM 1717 O O . LEU A 1 218 ? 11.066 5.192 -22.716 1.00 77.12 218 LEU A O 1
ATOM 1721 N N . GLY A 1 219 ? 10.264 5.261 -20.619 1.00 74.25 219 GLY A N 1
ATOM 1722 C CA . GLY A 1 219 ? 9.072 6.049 -20.914 1.00 74.25 219 GLY A CA 1
ATOM 1723 C C . GLY A 1 219 ? 9.414 7.398 -21.533 1.00 74.25 219 GLY A C 1
ATOM 1724 O O . GLY A 1 219 ? 8.797 7.779 -22.521 1.00 74.25 219 GLY A O 1
ATOM 1725 N N . LEU A 1 220 ? 10.426 8.097 -21.018 1.00 69.31 220 LEU A N 1
ATOM 1726 C CA . LEU A 1 220 ? 10.898 9.336 -21.635 1.00 69.31 220 LEU A CA 1
ATOM 1727 C C . LEU A 1 220 ? 11.507 9.125 -23.020 1.00 69.31 220 LEU A C 1
ATOM 1729 O O . LEU A 1 220 ? 11.147 9.834 -23.958 1.00 69.31 220 LEU A O 1
ATOM 1733 N N . ALA A 1 221 ? 12.426 8.168 -23.150 1.00 68.69 221 ALA A N 1
ATOM 1734 C CA . ALA A 1 221 ? 13.102 7.893 -24.414 1.00 68.69 221 ALA A CA 1
ATOM 1735 C C . ALA A 1 221 ? 12.098 7.532 -25.520 1.00 68.69 221 ALA A C 1
ATOM 1737 O O . ALA A 1 221 ? 12.261 7.940 -26.663 1.00 68.69 221 ALA A O 1
ATOM 1738 N N . ALA A 1 222 ? 11.016 6.842 -25.155 1.00 68.19 222 ALA A N 1
ATOM 1739 C CA . ALA A 1 222 ? 9.912 6.507 -26.041 1.00 68.19 222 ALA A CA 1
ATOM 1740 C C . ALA A 1 222 ? 9.146 7.745 -26.562 1.00 68.19 222 ALA A C 1
ATOM 1742 O O . ALA A 1 222 ? 8.675 7.734 -27.693 1.00 68.19 222 ALA A O 1
ATOM 1743 N N . HIS A 1 223 ? 9.052 8.821 -25.774 1.00 63.91 223 HIS A N 1
ATOM 1744 C CA . HIS A 1 223 ? 8.377 10.069 -26.167 1.00 63.91 223 HIS A CA 1
ATOM 1745 C C . HIS A 1 223 ? 9.318 11.104 -26.806 1.00 63.91 223 HIS A C 1
ATOM 1747 O O . HIS A 1 223 ? 8.875 12.185 -27.184 1.00 63.91 223 HIS A O 1
ATOM 1753 N N . SER A 1 224 ? 10.613 10.803 -26.917 1.00 57.69 224 SER A N 1
ATOM 1754 C CA . SER A 1 224 ? 11.594 11.705 -27.521 1.00 57.69 224 SER A CA 1
ATOM 1755 C C . SER A 1 224 ? 11.714 11.364 -29.010 1.00 57.69 224 SER A C 1
ATOM 1757 O O . SER A 1 224 ? 12.341 10.368 -29.363 1.00 57.69 224 SER A O 1
ATOM 1759 N N . GLU A 1 225 ? 11.120 12.165 -29.905 1.00 44.28 225 GLU A N 1
ATOM 1760 C CA . GLU A 1 225 ? 11.162 11.934 -31.369 1.00 44.28 225 GLU A CA 1
ATOM 1761 C C . GLU A 1 225 ? 12.596 11.932 -31.949 1.00 44.28 225 GLU A C 1
ATOM 1763 O O . GLU A 1 225 ? 12.837 11.447 -33.059 1.00 44.28 225 GLU A O 1
ATOM 1768 N N . HIS A 1 226 ? 13.578 12.380 -31.163 1.00 42.06 226 HIS A N 1
ATOM 1769 C CA . HIS A 1 226 ? 15.000 12.314 -31.466 1.00 42.06 226 HIS A CA 1
ATOM 1770 C C . HIS A 1 226 ? 15.787 11.822 -30.236 1.00 42.06 226 HIS A C 1
ATOM 1772 O O . HIS A 1 226 ? 15.549 12.316 -29.137 1.00 42.06 226 HIS A O 1
ATOM 1778 N N . PRO A 1 227 ? 16.786 10.924 -30.377 1.00 39.50 227 PRO A N 1
ATOM 1779 C CA . PRO A 1 227 ? 17.671 10.501 -29.281 1.00 39.50 227 PRO A CA 1
ATOM 1780 C C . PRO A 1 227 ? 18.665 11.597 -28.835 1.00 39.50 227 PRO A C 1
ATOM 1782 O O . PRO A 1 227 ? 19.683 11.310 -28.208 1.00 39.50 227 PRO A O 1
ATOM 1785 N N . HIS A 1 228 ? 18.377 12.861 -29.146 1.00 39.44 228 HIS A N 1
ATOM 1786 C CA . HIS A 1 228 ? 18.988 14.009 -28.500 1.00 39.44 228 HIS A CA 1
ATOM 1787 C C . HIS A 1 228 ? 18.086 14.377 -27.326 1.00 39.44 228 HIS A C 1
ATOM 1789 O O . HIS A 1 228 ? 16.954 14.790 -27.550 1.00 39.44 228 HIS A O 1
ATOM 1795 N N . LEU A 1 229 ? 18.570 14.205 -26.092 1.00 38.41 229 LEU A N 1
ATOM 1796 C CA . LEU A 1 229 ? 17.920 14.754 -24.898 1.00 38.41 229 LEU A CA 1
ATOM 1797 C C . LEU A 1 229 ? 17.596 16.234 -25.171 1.00 38.41 229 LEU A C 1
ATOM 1799 O O . LEU A 1 229 ? 18.539 17.018 -25.309 1.00 38.41 229 LEU A O 1
ATOM 1803 N N . PRO A 1 230 ? 16.318 16.636 -25.297 1.00 37.66 230 PRO A N 1
ATOM 1804 C CA . PRO A 1 230 ? 16.000 18.036 -25.493 1.00 37.66 230 PRO A CA 1
ATOM 1805 C C . PRO A 1 230 ? 16.320 18.746 -24.180 1.00 37.66 230 PRO A C 1
ATOM 1807 O O . PRO A 1 230 ? 15.705 18.488 -23.147 1.00 37.66 230 PRO A O 1
ATOM 1810 N N . THR A 1 231 ? 17.314 19.627 -24.208 1.00 45.22 231 THR A N 1
ATOM 1811 C CA . THR A 1 231 ? 17.729 20.440 -23.060 1.00 45.22 231 THR A CA 1
ATOM 1812 C C . THR A 1 231 ? 16.651 21.432 -22.606 1.00 45.22 231 THR A C 1
ATOM 1814 O O . THR A 1 231 ? 16.828 22.052 -21.562 1.00 45.22 231 THR A O 1
ATOM 1817 N N . SER A 1 232 ? 15.538 21.575 -23.339 1.00 41.50 232 SER A N 1
ATOM 1818 C CA . SER A 1 232 ? 14.507 22.592 -23.082 1.00 41.50 232 SER A CA 1
ATOM 1819 C C . SER A 1 232 ? 13.068 22.090 -22.910 1.00 41.50 232 SER A C 1
ATOM 1821 O O . SER A 1 232 ? 12.270 22.827 -22.340 1.00 41.50 232 SER A O 1
ATOM 1823 N N . ASP A 1 233 ? 12.717 20.872 -23.348 1.00 46.53 233 ASP A N 1
ATOM 1824 C CA . ASP A 1 233 ? 11.294 20.497 -23.529 1.00 46.53 233 ASP A CA 1
ATOM 1825 C C . ASP A 1 233 ? 10.800 19.397 -22.577 1.00 46.53 233 ASP A C 1
ATOM 1827 O O . ASP A 1 233 ? 9.644 18.972 -22.632 1.00 46.53 233 ASP A O 1
ATOM 1831 N N . LEU A 1 234 ? 11.648 18.943 -21.653 1.00 49.66 234 LEU A N 1
ATOM 1832 C CA . LEU A 1 234 ? 11.183 18.129 -20.535 1.00 49.66 234 LEU A CA 1
ATOM 1833 C C . LEU A 1 234 ? 10.359 19.010 -19.589 1.00 49.66 234 LEU A C 1
ATOM 1835 O O . LEU A 1 234 ? 10.872 20.031 -19.126 1.00 49.66 234 LEU A O 1
ATOM 1839 N N . PRO A 1 235 ? 9.114 18.625 -19.238 1.00 52.19 235 PRO A N 1
ATOM 1840 C CA . PRO A 1 235 ? 8.363 19.332 -18.209 1.00 52.19 235 PRO A CA 1
ATOM 1841 C C . PRO A 1 235 ? 9.239 19.480 -16.963 1.00 52.19 235 PRO A C 1
ATOM 1843 O O . PRO A 1 235 ? 9.814 18.489 -16.515 1.00 52.19 235 PRO A O 1
ATOM 1846 N N . ALA A 1 236 ? 9.353 20.689 -16.408 1.00 48.28 236 ALA A N 1
ATOM 1847 C CA . ALA A 1 236 ? 10.281 20.984 -15.310 1.00 48.28 236 ALA A CA 1
ATOM 1848 C C . ALA A 1 236 ? 10.168 19.979 -14.146 1.00 48.28 236 ALA A C 1
ATOM 1850 O O . ALA A 1 236 ? 11.175 19.524 -13.619 1.00 48.28 236 ALA A O 1
ATOM 1851 N N . ALA A 1 237 ? 8.948 19.522 -13.844 1.00 40.09 237 ALA A N 1
ATOM 1852 C CA . ALA A 1 237 ? 8.682 18.498 -12.834 1.00 40.09 237 ALA A CA 1
ATOM 1853 C C . ALA A 1 237 ? 9.303 17.121 -13.146 1.00 40.09 237 ALA A C 1
ATOM 1855 O O . ALA A 1 237 ? 9.675 16.396 -12.230 1.00 40.09 237 ALA A O 1
ATOM 1856 N N . LEU A 1 238 ? 9.413 16.737 -14.423 1.00 49.00 238 LEU A N 1
ATOM 1857 C CA . LEU A 1 238 ? 10.133 15.532 -14.836 1.00 49.00 238 LEU A CA 1
ATOM 1858 C C . LEU A 1 238 ? 11.638 15.753 -14.694 1.00 49.00 238 LEU A C 1
ATOM 1860 O O . LEU A 1 238 ? 12.292 14.903 -14.108 1.00 49.00 238 LEU A O 1
ATOM 1864 N N . TYR A 1 239 ? 12.180 16.885 -15.151 1.00 57.06 239 TYR A N 1
ATOM 1865 C CA . TYR A 1 239 ? 13.611 17.177 -15.001 1.00 57.06 239 TYR A CA 1
ATOM 1866 C C . TYR A 1 239 ? 14.048 17.217 -13.529 1.00 57.06 239 TYR A C 1
ATOM 1868 O O . TYR A 1 239 ? 15.019 16.558 -13.169 1.00 57.06 239 TYR A O 1
ATOM 1876 N N . GLU A 1 240 ? 13.307 17.916 -12.666 1.00 54.66 240 GLU A N 1
ATOM 1877 C CA . GLU A 1 240 ? 13.553 17.957 -11.218 1.00 54.66 240 GLU A CA 1
ATOM 1878 C C . GLU A 1 240 ? 13.463 16.566 -10.594 1.00 54.66 240 GLU A C 1
ATOM 1880 O O . GLU A 1 240 ? 14.361 16.161 -9.858 1.00 54.66 240 GLU A O 1
ATOM 1885 N N . PHE A 1 241 ? 12.435 15.793 -10.952 1.00 56.91 241 PHE A N 1
ATOM 1886 C CA . PHE A 1 241 ? 12.300 14.408 -10.514 1.00 56.91 241 PHE A CA 1
A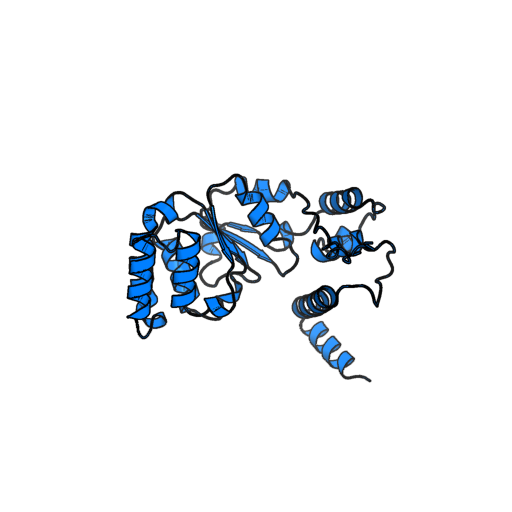TOM 1887 C C . PHE A 1 241 ? 13.489 13.540 -10.957 1.00 56.91 241 PHE A C 1
ATOM 1889 O O . PHE A 1 241 ? 14.019 12.770 -10.157 1.00 56.91 241 PHE A O 1
ATOM 1896 N N . PHE A 1 242 ? 13.936 13.666 -12.211 1.00 63.25 242 PHE A N 1
ATOM 1897 C CA . PHE A 1 242 ? 15.089 12.931 -12.732 1.00 63.25 242 PHE A CA 1
ATOM 1898 C C . PHE A 1 242 ? 16.381 13.352 -12.048 1.00 63.25 242 PHE A C 1
ATOM 1900 O O . PHE A 1 242 ? 17.150 12.485 -11.649 1.00 63.25 242 PHE A O 1
ATOM 1907 N N . ALA A 1 243 ? 16.616 14.652 -11.880 1.00 66.19 243 ALA A N 1
ATOM 1908 C CA . ALA A 1 243 ? 17.791 15.171 -11.197 1.00 66.19 243 ALA A CA 1
ATOM 1909 C C . ALA A 1 243 ? 17.839 14.684 -9.742 1.00 66.19 243 ALA A C 1
ATOM 1911 O O . ALA A 1 243 ? 18.877 14.203 -9.285 1.00 66.19 243 ALA A O 1
ATOM 1912 N N . GLU A 1 244 ? 16.709 14.733 -9.033 1.00 63.22 244 GLU A N 1
ATOM 1913 C CA . GLU A 1 244 ? 16.608 14.268 -7.652 1.00 63.22 244 GLU A CA 1
ATOM 1914 C C . GLU A 1 244 ? 16.823 12.751 -7.544 1.00 63.22 244 GLU A C 1
ATOM 1916 O O . GLU A 1 244 ? 17.597 12.293 -6.700 1.00 63.22 244 GLU A O 1
ATOM 1921 N N . GLU A 1 245 ? 16.190 11.951 -8.404 1.00 63.72 245 GLU A N 1
ATOM 1922 C CA . GLU A 1 245 ? 16.316 10.492 -8.348 1.00 63.72 245 GLU A CA 1
ATOM 1923 C C . GLU A 1 245 ? 17.683 9.998 -8.847 1.00 63.72 245 GLU A C 1
ATOM 1925 O O . GLU A 1 245 ? 18.252 9.099 -8.223 1.00 63.72 245 GLU A O 1
ATOM 1930 N N . LEU A 1 246 ? 18.268 10.602 -9.890 1.00 66.88 246 LEU A N 1
ATOM 1931 C CA . LEU A 1 246 ? 19.643 10.315 -10.328 1.00 66.88 246 LEU A CA 1
ATOM 1932 C C . LEU A 1 246 ? 20.648 10.667 -9.231 1.00 66.88 246 LEU A C 1
ATOM 1934 O O . LEU A 1 246 ? 21.538 9.874 -8.928 1.00 66.88 246 LEU A O 1
ATOM 1938 N N . TYR A 1 247 ? 20.479 11.814 -8.570 1.00 71.94 247 TYR A N 1
ATOM 1939 C CA . TYR A 1 247 ? 21.323 12.189 -7.441 1.00 71.94 247 TYR A CA 1
ATOM 1940 C C . TYR A 1 247 ? 21.173 11.213 -6.264 1.00 71.94 247 TYR A C 1
ATOM 1942 O O . TYR A 1 247 ? 22.165 10.804 -5.661 1.00 71.94 247 TYR A O 1
ATOM 1950 N N . ARG A 1 248 ? 19.950 10.782 -5.933 1.00 63.69 248 ARG A N 1
ATOM 1951 C CA . ARG A 1 248 ? 19.703 9.842 -4.823 1.00 63.69 248 ARG A CA 1
ATOM 1952 C C . ARG A 1 248 ? 20.214 8.431 -5.092 1.00 63.69 248 ARG A C 1
ATOM 1954 O O . ARG A 1 248 ? 20.691 7.783 -4.159 1.00 63.69 248 ARG A O 1
ATOM 1961 N N . THR A 1 249 ? 20.114 7.958 -6.329 1.00 55.69 249 THR A N 1
ATOM 1962 C CA . THR A 1 249 ? 20.584 6.623 -6.738 1.00 55.69 249 THR A CA 1
ATOM 1963 C C . THR A 1 249 ? 22.086 6.581 -7.018 1.00 55.69 249 THR A C 1
ATOM 1965 O O . THR A 1 249 ? 22.689 5.512 -6.931 1.00 55.69 249 THR A O 1
ATOM 1968 N N . ALA A 1 250 ? 22.719 7.730 -7.268 1.00 68.38 250 ALA A N 1
ATOM 1969 C CA . ALA A 1 250 ? 24.160 7.834 -7.432 1.00 68.38 250 ALA A CA 1
ATOM 1970 C C . ALA A 1 250 ? 24.931 7.364 -6.185 1.00 68.38 250 ALA A C 1
ATOM 1972 O O . ALA A 1 250 ? 24.494 7.521 -5.035 1.00 68.38 250 ALA A O 1
ATOM 1973 N N . SER A 1 251 ? 26.130 6.823 -6.410 1.00 68.25 251 SER A N 1
ATOM 1974 C CA . SER A 1 251 ? 27.042 6.457 -5.326 1.00 68.25 251 SER A CA 1
ATOM 1975 C C . SER A 1 251 ? 27.452 7.695 -4.508 1.00 68.25 251 SER A C 1
ATOM 1977 O O . SER A 1 251 ? 27.418 8.817 -5.028 1.00 68.25 251 SER A O 1
ATOM 1979 N N . PRO A 1 252 ? 27.874 7.537 -3.239 1.00 73.38 252 PRO A N 1
ATOM 1980 C CA . PRO A 1 252 ? 28.300 8.671 -2.414 1.00 73.38 252 PRO A CA 1
ATOM 1981 C C . PRO A 1 252 ? 29.409 9.516 -3.063 1.00 73.38 252 PRO A C 1
ATOM 1983 O O . PRO A 1 252 ? 29.380 10.743 -2.981 1.00 73.38 252 PRO A O 1
ATOM 1986 N N . ALA A 1 253 ? 30.345 8.865 -3.766 1.00 69.62 253 ALA A N 1
ATOM 1987 C CA . ALA A 1 253 ? 31.423 9.531 -4.494 1.00 69.62 253 ALA A CA 1
ATOM 1988 C C . ALA A 1 253 ? 30.896 10.384 -5.661 1.00 69.62 253 ALA A C 1
ATOM 1990 O O . ALA A 1 253 ? 31.318 11.527 -5.829 1.00 69.62 253 ALA A O 1
ATOM 1991 N N . VAL A 1 254 ? 29.933 9.863 -6.430 1.00 72.50 254 VAL A N 1
ATOM 1992 C CA . VAL A 1 254 ? 29.307 10.596 -7.541 1.00 72.50 254 VAL A CA 1
ATOM 1993 C C . VAL A 1 254 ? 28.479 11.771 -7.020 1.00 72.50 254 VAL A C 1
ATOM 1995 O O . VAL A 1 254 ? 28.585 12.864 -7.566 1.00 72.50 254 VAL A O 1
ATOM 1998 N N . ARG A 1 255 ? 27.732 11.610 -5.919 1.00 79.75 255 ARG A N 1
ATOM 1999 C CA . ARG A 1 255 ? 27.004 12.727 -5.288 1.00 79.75 255 ARG A CA 1
ATOM 2000 C C . ARG A 1 255 ? 27.934 13.857 -4.861 1.00 79.75 255 ARG A C 1
ATOM 2002 O O . ARG A 1 255 ? 27.665 15.012 -5.172 1.00 79.75 255 ARG A O 1
ATOM 2009 N N . GLN A 1 256 ? 29.046 13.534 -4.196 1.00 76.94 256 GLN A N 1
ATOM 2010 C CA . GLN A 1 256 ? 30.043 14.541 -3.818 1.00 76.94 256 GLN A CA 1
ATOM 2011 C C . GLN A 1 256 ? 30.663 15.232 -5.035 1.00 76.94 256 GLN A C 1
ATOM 2013 O O . GLN A 1 256 ? 30.859 16.445 -5.005 1.00 76.94 256 GLN A O 1
ATOM 2018 N N . ALA A 1 257 ? 30.960 14.486 -6.100 1.00 76.81 257 ALA A N 1
ATOM 2019 C CA . ALA A 1 257 ? 31.489 15.056 -7.334 1.00 76.81 257 ALA A CA 1
ATOM 2020 C C . ALA A 1 257 ? 30.480 15.999 -8.010 1.00 76.81 257 ALA A C 1
ATOM 2022 O O . ALA A 1 257 ? 30.859 17.095 -8.408 1.00 76.81 257 ALA A O 1
ATOM 2023 N N . LEU A 1 258 ? 29.199 15.621 -8.072 1.00 80.25 258 LEU A N 1
ATOM 2024 C CA . LEU A 1 258 ? 28.129 16.454 -8.628 1.00 80.25 258 LEU A CA 1
ATOM 2025 C C . LEU A 1 258 ? 27.926 17.746 -7.828 1.00 80.25 258 LEU A C 1
ATOM 2027 O O . LEU A 1 258 ? 27.824 18.811 -8.426 1.00 80.25 258 LEU A O 1
ATOM 2031 N N . VAL A 1 259 ? 27.939 17.681 -6.491 1.00 80.62 259 VAL A N 1
ATOM 2032 C CA . VAL A 1 259 ? 27.872 18.884 -5.637 1.00 80.62 259 VAL A CA 1
ATOM 2033 C C . VAL A 1 259 ? 29.072 19.795 -5.884 1.00 80.62 259 VAL A C 1
ATOM 2035 O O . VAL A 1 259 ? 28.910 21.004 -5.992 1.00 80.62 259 VAL A O 1
ATOM 2038 N N . ARG A 1 260 ? 30.280 19.229 -6.004 1.00 79.50 260 ARG A N 1
ATOM 2039 C CA . ARG A 1 260 ? 31.485 20.012 -6.312 1.00 79.50 260 ARG A CA 1
ATOM 2040 C C . ARG A 1 260 ? 31.407 20.663 -7.688 1.00 79.50 260 ARG A C 1
ATOM 2042 O O . ARG A 1 260 ? 31.779 21.820 -7.800 1.00 79.50 260 ARG A O 1
ATOM 2049 N N . LEU A 1 261 ? 30.912 19.951 -8.700 1.00 79.38 261 LEU A N 1
ATOM 2050 C CA . LEU A 1 261 ? 30.726 20.478 -10.055 1.00 79.38 261 LEU A CA 1
ATOM 2051 C C . LEU A 1 261 ? 29.662 21.580 -10.107 1.00 79.38 261 LEU A C 1
ATOM 2053 O O . LEU A 1 261 ? 29.865 22.564 -10.800 1.00 79.38 261 LEU A O 1
ATOM 2057 N N . ALA A 1 262 ? 28.579 21.462 -9.334 1.00 77.81 262 ALA A N 1
ATOM 2058 C CA . ALA A 1 262 ? 27.536 22.488 -9.245 1.00 77.81 262 ALA A CA 1
ATOM 2059 C C . ALA A 1 262 ? 28.003 23.796 -8.571 1.00 77.81 262 ALA A C 1
ATOM 2061 O O . ALA A 1 262 ? 27.323 24.812 -8.670 1.00 77.81 262 ALA A O 1
ATOM 2062 N N . LEU A 1 263 ? 29.141 23.767 -7.867 1.00 76.62 263 LEU A N 1
ATOM 2063 C CA . LEU A 1 263 ? 29.775 24.937 -7.253 1.00 76.62 263 LEU A CA 1
ATOM 2064 C C . LEU A 1 263 ? 30.829 25.592 -8.161 1.00 76.62 263 LEU A C 1
ATOM 2066 O O . LEU A 1 263 ? 31.362 26.642 -7.801 1.00 76.62 263 LEU A O 1
ATOM 2070 N N . VAL A 1 264 ? 31.160 24.974 -9.300 1.00 67.06 264 VAL A N 1
ATOM 2071 C CA . VAL A 1 264 ? 32.049 25.565 -10.306 1.00 67.06 264 VAL A CA 1
ATOM 2072 C C . VAL A 1 264 ? 31.195 26.449 -11.229 1.00 67.06 264 VAL A C 1
ATOM 2074 O O . VAL A 1 264 ? 30.168 25.965 -11.704 1.00 67.06 264 VAL A O 1
ATOM 2077 N N . PRO A 1 265 ? 31.566 27.728 -11.432 1.00 50.88 265 PRO A N 1
ATOM 2078 C CA . PRO A 1 265 ? 30.806 28.673 -12.254 1.00 50.88 265 PRO A CA 1
ATOM 2079 C C . PRO A 1 265 ? 30.806 28.328 -13.747 1.00 50.88 265 PRO A C 1
ATOM 2081 O O . PRO A 1 265 ? 31.781 27.696 -14.219 1.00 50.88 265 PRO A O 1
#

Sequence (265 aa):
MEAGQANPEPGAATRRHIIERPRLTRLLDQTQARVIMLVAAAGYGKTTLARQWLEDKSHAWYSITSASSDVAALVLGLARALTHPSNEKFKLLRERLRATLEPEQEVERLIDLFTASFEDELRDRWIALDDYQALASSAACEDFVEGIIKRTPARILLTSRRRPRWADARQILYGELYEIGQIPLAMSEEEAEALLRHVGAKPARGLAALAHGWPAVLGLAAHSEHPHLPTSDLPAALYEFFAEELYRTASPAVRQALVRLALVP

Solvent-accessible surface area (backbone atoms only — not comparable to full-atom values): 15116 Å² total; per-residue (Å²): 136,89,81,80,87,81,77,81,74,82,72,84,69,74,77,77,78,82,76,86,54,68,73,57,48,49,55,63,69,69,52,85,35,44,33,36,37,36,34,32,61,85,53,47,47,47,69,57,52,53,50,63,64,40,67,93,43,65,64,28,66,32,79,52,41,70,72,31,38,40,43,60,48,35,55,51,48,48,48,53,34,68,41,61,76,85,39,67,66,49,46,53,52,52,52,52,51,72,72,44,90,58,50,67,81,39,34,72,61,50,32,55,54,48,51,69,70,40,46,65,62,37,58,75,25,36,38,36,37,34,50,47,51,42,28,76,85,22,68,48,37,50,51,35,53,50,42,46,55,74,76,41,82,36,31,34,41,36,24,19,59,50,83,58,89,84,69,47,70,66,42,41,75,73,46,55,31,40,76,47,41,50,74,78,49,30,38,46,61,69,56,43,47,52,51,18,57,74,67,70,34,78,83,63,86,61,48,27,68,77,45,67,11,36,46,46,58,50,55,50,58,42,71,40,97,48,99,60,82,63,92,78,76,59,57,65,72,55,50,53,50,48,54,51,50,52,49,66,71,41,54,74,68,54,40,53,48,51,55,55,54,74,71,53,134